Protein AF-0000000077068857 (afdb_homodimer)

Foldseek 3Di:
DQPPVRVQVVLQVVQVVVQVVCVVVQQCCLQPPLVCQLVQAAQAAWEAAANDIDGGSVRVSVVSVVFAHKDWDWDDKHKHWDPPVDPKTKMKMKTKGWMWGADPPPPPPDDVDDRNTDPDIWIKMKMFIWIDDPPDIHTRYIYIHTDDD/DQPPVRVQVVLQVVQVVVQVVCVVVQQCCLQPPLVCQLVQAAQAAWEAAANDIDGGSVRVSVVSVVFAHKDWDWPDKHKHWDPPVDPKTKMKMKTKGWMWGADPPPPPPPDVDDRNTDPDIWIKMKIFIWIDDPPDIHTRYIYIHTDDD

Nearest PDB structures (foldseek):
  6ihj-assembly1_B  TM=9.478E-01  e=2.310E-14  Drosophila melanogaster
  6mrk-assembly1_U  TM=9.333E-01  e=3.274E-14  Drosophila melanogaster
  1jkg-assembly1_A  TM=8.915E-01  e=3.899E-14  Homo sapiens
  6mrk-assembly2_V  TM=9.522E-01  e=9.559E-13  Drosophila melanogaster
  3nv0-assembly1_B  TM=8.813E-01  e=1.436E-12  Caenorhabditis elegans

Radius of gyration: 20.51 Å; Cα contacts (8 Å, |Δi|>4): 555; chains: 2; bounding box: 49×64×49 Å

Structure (mmCIF, N/CA/C/O backbone):
data_AF-0000000077068857-model_v1
#
loop_
_entity.id
_entity.type
_entity.pdbx_description
1 polymer 'NTF2-related export protein'
#
loop_
_atom_site.group_PDB
_atom_site.id
_atom_site.type_symbol
_atom_site.label_atom_id
_atom_site.label_alt_id
_atom_site.label_comp_id
_atom_site.label_asym_id
_atom_site.label_entity_id
_atom_site.label_seq_id
_atom_site.pdbx_PDB_ins_code
_atom_site.Cartn_x
_atom_site.Cartn_y
_atom_site.Cartn_z
_atom_site.occupancy
_atom_site.B_iso_or_equiv
_atom_site.auth_seq_id
_atom_site.auth_comp_id
_atom_site.auth_asym_id
_atom_site.auth_atom_id
_atom_site.pdbx_PDB_model_num
ATOM 1 N N . MET A 1 1 ? -19.453 -6.184 27.531 1 44.12 1 MET A N 1
ATOM 2 C CA . MET A 1 1 ? -19.406 -5.812 26.125 1 44.12 1 MET A CA 1
ATOM 3 C C . MET A 1 1 ? -18.109 -5.113 25.781 1 44.12 1 MET A C 1
ATOM 5 O O . MET A 1 1 ? -17.688 -4.195 26.5 1 44.12 1 MET A O 1
ATOM 9 N N . ALA A 1 2 ? -17.422 -5.758 25.094 1 56.69 2 ALA A N 1
ATOM 10 C CA . ALA A 1 2 ? -16.094 -5.203 24.891 1 56.69 2 ALA A CA 1
ATOM 11 C C . ALA A 1 2 ? -16.156 -3.725 24.516 1 56.69 2 ALA A C 1
ATOM 13 O O . ALA A 1 2 ? -16.984 -3.326 23.688 1 56.69 2 ALA A O 1
ATOM 14 N N . SER A 1 3 ? -15.445 -2.82 25.141 1 67.25 3 SER A N 1
ATOM 15 C CA . SER A 1 3 ? -15.367 -1.414 24.75 1 67.25 3 SER A CA 1
ATOM 16 C C . SER A 1 3 ? -14.922 -1.26 23.297 1 67.25 3 SER A C 1
ATOM 18 O O . SER A 1 3 ? -14.336 -2.178 22.734 1 67.25 3 SER A O 1
ATOM 20 N N . SER A 1 4 ? -15.445 -0.251 22.672 1 73 4 SER A N 1
ATOM 21 C CA . SER A 1 4 ? -15.055 0.061 21.297 1 73 4 SER A CA 1
ATOM 22 C C . SER A 1 4 ? -13.547 -0.044 21.109 1 73 4 SER A C 1
ATOM 24 O O . SER A 1 4 ? -13.078 -0.557 20.094 1 73 4 SER A O 1
ATOM 26 N N . ALA A 1 5 ? -12.906 0.304 22.141 1 71.12 5 ALA A N 1
ATOM 27 C CA . ALA A 1 5 ? -11.445 0.225 22.109 1 71.12 5 ALA A CA 1
ATOM 28 C C . ALA A 1 5 ? -10.969 -1.225 22.156 1 71.12 5 ALA A C 1
ATOM 30 O O . ALA A 1 5 ? -10.047 -1.607 21.438 1 71.12 5 ALA A O 1
ATOM 31 N N . GLU A 1 6 ? -11.602 -1.914 22.969 1 74.19 6 GLU A N 1
ATOM 32 C CA . GLU A 1 6 ? -11.25 -3.326 23.078 1 74.19 6 GLU A CA 1
ATOM 33 C C . GLU A 1 6 ? -11.555 -4.074 21.797 1 74.19 6 GLU A C 1
ATOM 35 O O . GLU A 1 6 ? -10.766 -4.902 21.344 1 74.19 6 GLU A O 1
ATOM 40 N N . ALA A 1 7 ? -12.656 -3.68 21.344 1 76.38 7 ALA A N 1
ATOM 41 C CA . ALA A 1 7 ? -13.055 -4.316 20.094 1 76.38 7 ALA A CA 1
ATOM 42 C C . ALA A 1 7 ? -12.078 -3.988 18.969 1 76.38 7 ALA A C 1
ATOM 44 O O . ALA A 1 7 ? -11.758 -4.848 18.156 1 76.38 7 ALA A O 1
ATOM 45 N N . PHE A 1 8 ? -11.602 -2.828 18.938 1 76.12 8 PHE A N 1
ATOM 46 C CA . PHE A 1 8 ? -10.656 -2.41 17.906 1 76.12 8 PHE A CA 1
ATOM 47 C C . PHE A 1 8 ? -9.312 -3.102 18.094 1 76.12 8 PHE A C 1
ATOM 49 O O . PHE A 1 8 ? -8.68 -3.529 17.125 1 76.12 8 PHE A O 1
ATOM 56 N N . SER A 1 9 ? -8.945 -3.254 19.25 1 79.44 9 SER A N 1
ATOM 57 C CA . SER A 1 9 ? -7.691 -3.936 19.547 1 79.44 9 SER A CA 1
ATOM 58 C C . SER A 1 9 ? -7.727 -5.391 19.094 1 79.44 9 SER A C 1
ATOM 60 O O . SER A 1 9 ? -6.746 -5.902 18.547 1 79.44 9 SER A O 1
ATOM 62 N N . VAL A 1 10 ? -8.805 -5.949 19.375 1 82.19 10 VAL A N 1
ATOM 63 C CA . VAL A 1 10 ? -8.969 -7.344 18.953 1 82.19 10 VAL A CA 1
ATOM 64 C C . VAL A 1 10 ? -8.922 -7.441 17.438 1 82.19 10 VAL A C 1
ATOM 66 O O . VAL A 1 10 ? -8.305 -8.359 16.891 1 82.19 10 VAL A O 1
ATOM 69 N N . LYS A 1 11 ? -9.539 -6.512 16.766 1 82.69 11 LYS A N 1
ATOM 70 C CA . LYS A 1 11 ? -9.531 -6.5 15.312 1 82.69 11 LYS A CA 1
ATOM 71 C C . LYS A 1 11 ? -8.117 -6.316 14.766 1 82.69 11 LYS A C 1
ATOM 73 O O . LYS A 1 11 ? -7.746 -6.945 13.773 1 82.69 11 LYS A O 1
ATOM 78 N N . ILE A 1 12 ? -7.418 -5.547 15.406 1 83 12 ILE A N 1
ATOM 79 C CA . ILE A 1 12 ? -6.035 -5.309 15.008 1 83 12 ILE A CA 1
ATOM 80 C C . ILE A 1 12 ? -5.219 -6.586 15.18 1 83 12 ILE A C 1
ATOM 82 O O . ILE A 1 12 ? -4.461 -6.973 14.289 1 83 12 ILE A O 1
ATOM 86 N N . LEU A 1 13 ? -5.398 -7.207 16.234 1 85.19 13 LEU A N 1
ATOM 87 C CA . LEU A 1 13 ? -4.668 -8.445 16.516 1 85.19 13 LEU A CA 1
ATOM 88 C C . LEU A 1 13 ? -5.031 -9.523 15.5 1 85.19 13 LEU A C 1
ATOM 90 O O . LEU A 1 13 ? -4.156 -10.234 15 1 85.19 13 LEU A O 1
ATOM 94 N N . GLU A 1 14 ? -6.23 -9.617 15.25 1 84.94 14 GLU A N 1
ATOM 95 C CA . GLU A 1 14 ? -6.684 -10.586 14.266 1 84.94 14 GLU A CA 1
ATOM 96 C C . GLU A 1 14 ? -6.117 -10.281 12.883 1 84.94 14 GLU A C 1
ATOM 98 O O . GLU A 1 14 ? -5.691 -11.188 12.164 1 84.94 14 GLU A O 1
ATOM 103 N N . ALA A 1 15 ? -6.199 -9.047 12.531 1 87.31 15 ALA A N 1
ATOM 104 C CA . ALA A 1 15 ? -5.66 -8.625 11.234 1 87.31 15 ALA A CA 1
ATOM 105 C C . ALA A 1 15 ? -4.168 -8.914 11.141 1 87.31 15 ALA A C 1
ATOM 107 O O . ALA A 1 15 ? -3.684 -9.383 10.109 1 87.31 15 ALA A O 1
ATOM 108 N N . CYS A 1 16 ? -3.436 -8.664 12.164 1 88.88 16 CYS A N 1
ATOM 109 C CA . CYS A 1 16 ? -1.995 -8.891 12.172 1 88.88 16 CYS A CA 1
ATOM 110 C C . CYS A 1 16 ? -1.677 -10.375 12 1 88.88 16 CYS A C 1
ATOM 112 O O . CYS A 1 16 ? -0.79 -10.734 11.227 1 88.88 16 CYS A O 1
ATOM 114 N N . GLU A 1 17 ? -2.385 -11.188 12.758 1 90.56 17 GLU A N 1
ATOM 115 C CA . GLU A 1 17 ? -2.168 -12.625 12.641 1 90.56 17 GLU A CA 1
ATOM 116 C C . GLU A 1 17 ? -2.518 -13.133 11.242 1 90.56 17 GLU A C 1
ATOM 118 O O . GLU A 1 17 ? -1.756 -13.898 10.648 1 90.56 17 GLU A O 1
ATOM 123 N N . ALA A 1 18 ? -3.623 -12.758 10.758 1 89.5 18 ALA A N 1
ATOM 124 C CA . ALA A 1 18 ? -4.059 -13.133 9.414 1 89.5 18 ALA A CA 1
ATOM 125 C C . ALA A 1 18 ? -3.082 -12.617 8.359 1 89.5 18 ALA A C 1
ATOM 127 O O . ALA A 1 18 ? -2.721 -13.352 7.434 1 89.5 18 ALA A O 1
ATOM 128 N N . GLY A 1 19 ? -2.635 -11.43 8.531 1 93.38 19 GLY A N 1
ATOM 129 C CA . GLY A 1 19 ? -1.696 -10.836 7.59 1 93.38 19 GLY A CA 1
ATOM 130 C C . GLY A 1 19 ? -0.383 -11.586 7.504 1 93.38 19 GLY A C 1
ATOM 131 O O . GLY A 1 19 ? 0.121 -11.844 6.406 1 93.38 19 GLY A O 1
ATOM 132 N N . GLU A 1 20 ? 0.15 -11.93 8.648 1 94.88 20 GLU A N 1
ATOM 133 C CA . GLU A 1 20 ? 1.43 -12.633 8.672 1 94.88 20 GLU A CA 1
ATOM 134 C C . GLU A 1 20 ? 1.334 -13.977 7.961 1 94.88 20 GLU A C 1
ATOM 136 O O . GLU A 1 20 ? 2.182 -14.312 7.129 1 94.88 20 GLU A O 1
ATOM 141 N N . THR A 1 21 ? 0.377 -14.75 8.297 1 94.75 21 THR A N 1
ATOM 142 C CA . THR A 1 21 ? 0.175 -16.047 7.648 1 94.75 21 THR A CA 1
ATOM 143 C C . THR A 1 21 ? -0.03 -15.867 6.148 1 94.75 21 THR A C 1
ATOM 145 O O . THR A 1 21 ? 0.551 -16.609 5.348 1 94.75 21 THR A O 1
ATOM 148 N N . PHE A 1 22 ? -0.851 -14.906 5.82 1 96.81 22 PHE A N 1
ATOM 149 C CA . PHE A 1 22 ? -1.133 -14.625 4.418 1 96.81 22 PHE A CA 1
ATOM 150 C C . PHE A 1 22 ? 0.149 -14.297 3.66 1 96.81 22 PHE A C 1
ATOM 152 O O . PHE A 1 22 ? 0.407 -14.859 2.594 1 96.81 22 PHE A O 1
ATOM 159 N N . VAL A 1 23 ? 0.971 -13.391 4.16 1 98.06 23 VAL A N 1
ATOM 160 C CA . VAL A 1 23 ? 2.182 -12.922 3.49 1 98.06 23 VAL A CA 1
ATOM 161 C C . VAL A 1 23 ? 3.131 -14.102 3.266 1 98.06 23 VAL A C 1
ATOM 163 O O . VAL A 1 23 ? 3.643 -14.289 2.16 1 98.06 23 VAL A O 1
ATOM 166 N N . LYS A 1 24 ? 3.295 -14.875 4.25 1 97.94 24 LYS A N 1
ATOM 167 C CA . LYS A 1 24 ? 4.18 -16.031 4.145 1 97.94 24 LYS A CA 1
ATOM 168 C C . LYS A 1 24 ? 3.684 -17 3.084 1 97.94 24 LYS A C 1
ATOM 170 O O . LYS A 1 24 ? 4.457 -17.453 2.232 1 97.94 24 LYS A O 1
ATOM 175 N N . GLU A 1 25 ? 2.455 -17.312 3.107 1 97.75 25 GLU A N 1
ATOM 176 C CA . GLU A 1 25 ? 1.885 -18.266 2.16 1 97.75 25 GLU A CA 1
ATOM 177 C C . GLU A 1 25 ? 1.892 -17.703 0.742 1 97.75 25 GLU A C 1
ATOM 179 O O . GLU A 1 25 ? 2.174 -18.422 -0.216 1 97.75 25 GLU A O 1
ATOM 184 N N . PHE A 1 26 ? 1.559 -16.516 0.621 1 98.62 26 PHE A N 1
ATOM 185 C CA . PHE A 1 26 ? 1.452 -15.891 -0.694 1 98.62 26 PHE A CA 1
ATOM 186 C C . PHE A 1 26 ? 2.797 -15.906 -1.41 1 98.62 26 PHE A C 1
ATOM 188 O O . PHE A 1 26 ? 2.908 -16.422 -2.525 1 98.62 26 PHE A O 1
ATOM 195 N N . TYR A 1 27 ? 3.791 -15.398 -0.764 1 98.62 27 TYR A N 1
ATOM 196 C CA . TYR A 1 27 ? 5.07 -15.297 -1.459 1 98.62 27 TYR A CA 1
ATOM 197 C C . TYR A 1 27 ? 5.699 -16.672 -1.645 1 98.62 27 TYR A C 1
ATOM 199 O O . TYR A 1 27 ? 6.383 -16.922 -2.641 1 98.62 27 TYR A O 1
ATOM 207 N N . SER A 1 28 ? 5.48 -17.547 -0.642 1 98.5 28 SER A N 1
ATOM 208 C CA . SER A 1 28 ? 5.895 -18.938 -0.874 1 98.5 28 SER A CA 1
ATOM 209 C C . SER A 1 28 ? 5.23 -19.5 -2.119 1 98.5 28 SER A C 1
ATOM 211 O O . SER A 1 28 ? 5.879 -20.188 -2.914 1 98.5 28 SER A O 1
ATOM 213 N N . THR A 1 29 ? 3.969 -19.297 -2.285 1 98.44 29 THR A N 1
ATOM 214 C CA . THR A 1 29 ? 3.23 -19.781 -3.443 1 98.44 29 THR A CA 1
ATOM 215 C C . THR A 1 29 ? 3.727 -19.125 -4.723 1 98.44 29 THR A C 1
ATOM 217 O O . THR A 1 29 ? 3.943 -19.797 -5.734 1 98.44 29 THR A O 1
ATOM 220 N N . VAL A 1 30 ? 3.947 -17.828 -4.762 1 98.19 30 VAL A N 1
ATOM 221 C CA . VAL A 1 30 ? 4.453 -17.094 -5.922 1 98.19 30 VAL A CA 1
ATOM 222 C C . VAL A 1 30 ? 5.797 -17.672 -6.352 1 98.19 30 VAL A C 1
ATOM 224 O O . VAL A 1 30 ? 6.043 -17.875 -7.547 1 98.19 30 VAL A O 1
ATOM 227 N N . ASP A 1 31 ? 6.633 -18 -5.398 1 97.62 31 ASP A N 1
ATOM 228 C CA . ASP A 1 31 ? 8.008 -18.391 -5.691 1 97.62 31 ASP A CA 1
ATOM 229 C C . ASP A 1 31 ? 8.086 -19.875 -6.039 1 97.62 31 ASP A C 1
ATOM 231 O O . ASP A 1 31 ? 8.969 -20.297 -6.785 1 97.62 31 ASP A O 1
ATOM 235 N N . ARG A 1 32 ? 7.117 -20.734 -5.477 1 97.38 32 ARG A N 1
ATOM 236 C CA . ARG A 1 32 ? 7.355 -22.172 -5.516 1 97.38 32 ARG A CA 1
ATOM 237 C C . ARG A 1 32 ? 6.191 -22.906 -6.176 1 97.38 32 ARG A C 1
ATOM 239 O O . ARG A 1 32 ? 6.359 -24 -6.699 1 97.38 32 ARG A O 1
ATOM 246 N N . ARG A 1 33 ? 5.012 -22.422 -6.125 1 97.94 33 ARG A N 1
ATOM 247 C CA . ARG A 1 33 ? 3.816 -23.141 -6.543 1 97.94 33 ARG A CA 1
ATOM 248 C C . ARG A 1 33 ? 2.814 -22.203 -7.215 1 97.94 33 ARG A C 1
ATOM 250 O O . ARG A 1 33 ? 1.649 -22.156 -6.816 1 97.94 33 ARG A O 1
ATOM 257 N N . ARG A 1 34 ? 3.182 -21.594 -8.32 1 97.31 34 ARG A N 1
ATOM 258 C CA . ARG A 1 34 ? 2.346 -20.578 -8.953 1 97.31 34 ARG A CA 1
ATOM 259 C C . ARG A 1 34 ? 1.041 -21.172 -9.461 1 97.31 34 ARG A C 1
ATOM 261 O O . ARG A 1 34 ? 0.061 -20.453 -9.672 1 97.31 34 ARG A O 1
ATOM 268 N N . ASN A 1 35 ? 1.044 -22.516 -9.703 1 97.06 35 ASN A N 1
ATOM 269 C CA . ASN A 1 35 ? -0.172 -23.188 -10.156 1 97.06 35 ASN A CA 1
ATOM 270 C C . ASN A 1 35 ? -1.285 -23.078 -9.117 1 97.06 35 ASN A C 1
ATOM 272 O O . ASN A 1 35 ? -2.457 -23.297 -9.438 1 97.06 35 ASN A O 1
ATOM 276 N N . LEU A 1 36 ? -1 -22.766 -7.891 1 98 36 LEU A N 1
ATOM 277 C CA . LEU A 1 36 ? -1.978 -22.672 -6.812 1 98 36 LEU A CA 1
ATOM 278 C C . LEU A 1 36 ? -2.408 -21.219 -6.586 1 98 36 LEU A C 1
ATOM 280 O O . LEU A 1 36 ? -3.264 -20.953 -5.742 1 98 36 LEU A O 1
ATOM 284 N N . LEU A 1 37 ? -1.874 -20.234 -7.348 1 98 37 LEU A N 1
ATOM 285 C CA . LEU A 1 37 ? -2.068 -18.812 -7.074 1 98 37 LEU A CA 1
ATOM 286 C C . LEU A 1 37 ? -3.521 -18.406 -7.305 1 98 37 LEU A C 1
ATOM 288 O O . LEU A 1 37 ? -4.012 -17.469 -6.688 1 98 37 LEU A O 1
ATOM 292 N N . SER A 1 38 ? -4.227 -19.172 -8.164 1 98 38 SER A N 1
ATOM 293 C CA . SER A 1 38 ? -5.617 -18.844 -8.445 1 98 38 SER A CA 1
ATOM 294 C C . SER A 1 38 ? -6.465 -18.891 -7.18 1 98 38 SER A C 1
ATOM 296 O O . SER A 1 38 ? -7.469 -18.188 -7.066 1 98 38 SER A O 1
ATOM 298 N N . GLY A 1 39 ? -6.078 -19.672 -6.242 1 97.25 39 GLY A N 1
ATOM 299 C CA . GLY A 1 39 ? -6.812 -19.812 -4.996 1 97.25 39 GLY A CA 1
ATOM 300 C C . GLY A 1 39 ? -6.809 -18.547 -4.152 1 97.25 39 GLY A C 1
ATOM 301 O O . GLY A 1 39 ? -7.641 -18.391 -3.252 1 97.25 39 GLY A O 1
ATOM 302 N N . PHE A 1 40 ? -5.906 -17.625 -4.391 1 97.81 40 PHE A N 1
ATOM 303 C CA . PHE A 1 40 ? -5.785 -16.391 -3.619 1 97.81 40 PHE A CA 1
ATOM 304 C C . PHE A 1 40 ? -6.715 -15.32 -4.168 1 97.81 40 PHE A C 1
ATOM 306 O O . PHE A 1 40 ? -6.969 -14.312 -3.506 1 97.81 40 PHE A O 1
ATOM 313 N N . TYR A 1 41 ? -7.195 -15.492 -5.375 1 97.5 41 TYR A N 1
ATOM 314 C CA . TYR A 1 41 ? -7.93 -14.438 -6.07 1 97.5 41 TYR A CA 1
ATOM 315 C C . TYR A 1 41 ? -9.336 -14.898 -6.418 1 97.5 41 TYR A C 1
ATOM 317 O O . TYR A 1 41 ? -9.609 -16.094 -6.5 1 97.5 41 TYR A O 1
ATOM 325 N N . SER A 1 42 ? -10.234 -14 -6.582 1 95.44 42 SER A N 1
ATOM 326 C CA . SER A 1 42 ? -11.578 -14.25 -7.074 1 95.44 42 SER A CA 1
ATOM 327 C C . SER A 1 42 ? -11.734 -13.797 -8.523 1 95.44 42 SER A C 1
ATOM 329 O O . SER A 1 42 ? -10.789 -13.289 -9.125 1 95.44 42 SER A O 1
ATOM 331 N N . ASP A 1 43 ? -12.906 -13.992 -9.055 1 95.38 43 ASP A N 1
ATOM 332 C CA . ASP A 1 43 ? -13.172 -13.602 -10.438 1 95.38 43 ASP A CA 1
ATOM 333 C C . ASP A 1 43 ? -13.203 -12.086 -10.586 1 95.38 43 ASP A C 1
ATOM 335 O O . ASP A 1 43 ? -13.094 -11.555 -11.695 1 95.38 43 ASP A O 1
ATOM 339 N N . THR A 1 44 ? -13.359 -11.453 -9.438 1 92.25 44 THR A N 1
ATOM 340 C CA . THR A 1 44 ? -13.484 -10 -9.5 1 92.25 44 THR A CA 1
ATOM 341 C C . THR A 1 44 ? -12.234 -9.328 -8.93 1 92.25 44 THR A C 1
ATOM 343 O O . THR A 1 44 ? -12.195 -8.102 -8.789 1 92.25 44 THR A O 1
ATOM 346 N N . SER A 1 45 ? -11.242 -10.117 -8.547 1 94.88 45 SER A N 1
ATOM 347 C CA . SER A 1 45 ? -10.008 -9.539 -8.039 1 94.88 45 SER A CA 1
ATOM 348 C C . SER A 1 45 ? -9.336 -8.648 -9.078 1 94.88 45 SER A C 1
ATOM 350 O O . SER A 1 45 ? -9.367 -8.945 -10.273 1 94.88 45 SER A O 1
ATOM 352 N N . PHE A 1 46 ? -8.742 -7.574 -8.562 1 94.38 46 PHE A N 1
ATOM 353 C CA . PHE A 1 46 ? -8.094 -6.582 -9.414 1 94.38 46 PHE A CA 1
ATOM 354 C C . PHE A 1 46 ? -6.641 -6.391 -9.008 1 94.38 46 PHE A C 1
ATOM 356 O O . PHE A 1 46 ? -6.344 -6.117 -7.844 1 94.38 46 PHE A O 1
ATOM 363 N N . MET A 1 47 ? -5.742 -6.504 -10.031 1 96.38 47 MET A N 1
ATOM 364 C CA . MET A 1 47 ? -4.316 -6.363 -9.742 1 96.38 47 MET A CA 1
ATOM 365 C C . MET A 1 47 ? -3.68 -5.316 -10.648 1 96.38 47 MET A C 1
ATOM 367 O O . MET A 1 47 ? -3.967 -5.266 -11.844 1 96.38 47 MET A O 1
ATOM 371 N N . VAL A 1 48 ? -2.875 -4.484 -10.07 1 95.75 48 VAL A N 1
ATOM 372 C CA . VAL A 1 48 ? -1.959 -3.621 -10.812 1 95.75 48 VAL A CA 1
ATOM 373 C C . VAL A 1 48 ? -0.519 -4.062 -10.562 1 95.75 48 VAL A C 1
ATOM 375 O O . VAL A 1 48 ? -0.037 -4.016 -9.43 1 95.75 48 VAL A O 1
ATOM 378 N N . TRP A 1 49 ? 0.143 -4.527 -11.586 1 97.06 49 TRP A N 1
ATOM 379 C CA . TRP A 1 49 ? 1.539 -4.945 -11.531 1 97.06 49 TRP A CA 1
ATOM 380 C C . TRP A 1 49 ? 2.43 -3.982 -12.305 1 97.06 49 TRP A C 1
ATOM 382 O O . TRP A 1 49 ? 2.471 -4.02 -13.539 1 97.06 49 TRP A O 1
ATOM 392 N N . ASN A 1 50 ? 3.162 -3.168 -11.578 1 94.56 50 ASN A N 1
ATOM 393 C CA . ASN A 1 50 ? 4.027 -2.156 -12.172 1 94.56 50 ASN A CA 1
ATOM 394 C C . ASN A 1 50 ? 3.283 -1.322 -13.211 1 94.56 50 ASN A C 1
ATOM 396 O O . ASN A 1 50 ? 3.783 -1.111 -14.32 1 94.56 50 ASN A O 1
ATOM 400 N N . GLY A 1 51 ? 2.09 -0.938 -12.805 1 90.88 51 GLY A N 1
ATOM 401 C CA . GLY A 1 51 ? 1.319 -0.038 -13.656 1 90.88 51 GLY A CA 1
ATOM 402 C C . GLY A 1 51 ? 0.426 -0.766 -14.641 1 90.88 51 GLY A C 1
ATOM 403 O O . GLY A 1 51 ? -0.383 -0.141 -15.328 1 90.88 51 GLY A O 1
ATOM 404 N N . HIS A 1 52 ? 0.567 -2.084 -14.766 1 92.75 52 HIS A N 1
ATOM 405 C CA . HIS A 1 52 ? -0.25 -2.869 -15.68 1 92.75 52 HIS A CA 1
ATOM 406 C C . HIS A 1 52 ? -1.367 -3.596 -14.938 1 92.75 52 HIS A C 1
ATOM 408 O O . HIS A 1 52 ? -1.129 -4.215 -13.898 1 92.75 52 HIS A O 1
ATOM 414 N N . THR A 1 53 ? -2.518 -3.621 -15.617 1 93.38 53 THR A N 1
ATOM 415 C CA . THR A 1 53 ? -3.703 -4.105 -14.922 1 93.38 53 THR A CA 1
ATOM 416 C C . THR A 1 53 ? -4.047 -5.527 -15.367 1 93.38 53 THR A C 1
ATOM 418 O O . THR A 1 53 ? -3.896 -5.871 -16.531 1 93.38 53 THR A O 1
ATOM 421 N N . HIS A 1 54 ? -4.5 -6.355 -14.422 1 95.75 54 HIS A N 1
ATOM 422 C CA . HIS A 1 54 ? -5.062 -7.684 -14.617 1 95.75 54 HIS A CA 1
ATOM 423 C C . HIS A 1 54 ? -6.316 -7.887 -13.773 1 95.75 54 HIS A C 1
ATOM 425 O O . HIS A 1 54 ? -6.375 -7.426 -12.625 1 95.75 54 HIS A O 1
ATOM 431 N N . THR A 1 55 ? -7.246 -8.547 -14.352 1 95.19 55 THR A N 1
ATOM 432 C CA . THR A 1 55 ? -8.477 -8.789 -13.602 1 95.19 55 THR A CA 1
ATOM 433 C C . THR A 1 55 ? -8.844 -10.266 -13.633 1 95.19 55 THR A C 1
ATOM 435 O O . THR A 1 55 ? -8.711 -10.93 -14.672 1 95.19 55 THR A O 1
ATOM 438 N N . GLY A 1 56 ? -9.273 -10.68 -12.453 1 96.75 56 GLY A N 1
ATOM 439 C CA . GLY A 1 56 ? -9.781 -12.047 -12.383 1 96.75 56 GLY A CA 1
ATOM 440 C C . GLY A 1 56 ? -8.703 -13.062 -12.055 1 96.75 56 GLY A C 1
ATOM 441 O O . GLY A 1 56 ? -7.555 -12.922 -12.484 1 96.75 56 GLY A O 1
ATOM 442 N N . SER A 1 57 ? -9.148 -14.07 -11.375 1 98.06 57 SER A N 1
ATOM 443 C CA . SER A 1 57 ? -8.242 -15.094 -10.859 1 98.06 57 SER A CA 1
ATOM 444 C C . SER A 1 57 ? -7.461 -15.758 -11.984 1 98.06 57 SER A C 1
ATOM 446 O O . SER A 1 57 ? -6.246 -15.938 -11.883 1 98.06 57 SER A O 1
ATOM 448 N N . ALA A 1 58 ? -8.109 -16.078 -13.062 1 98.25 58 ALA A N 1
ATOM 449 C CA . ALA A 1 58 ? -7.457 -16.797 -14.156 1 98.25 58 ALA A CA 1
ATOM 450 C C . ALA A 1 58 ? -6.379 -15.93 -14.805 1 98.25 58 ALA A C 1
ATOM 452 O O . ALA A 1 58 ? -5.25 -16.375 -15.008 1 98.25 58 ALA A O 1
ATOM 453 N N . ASN A 1 59 ? -6.73 -14.711 -15.102 1 98.31 59 ASN A N 1
ATOM 454 C CA . ASN A 1 59 ? -5.793 -13.805 -15.766 1 98.31 59 ASN A CA 1
ATOM 455 C C . ASN A 1 59 ? -4.598 -13.484 -14.867 1 98.31 59 ASN A C 1
ATOM 457 O O . ASN A 1 59 ? -3.461 -13.43 -15.336 1 98.31 59 ASN A O 1
ATOM 461 N N . ILE A 1 60 ? -4.859 -13.25 -13.625 1 98.5 60 ILE A N 1
ATOM 462 C CA . ILE A 1 60 ? -3.797 -12.93 -12.68 1 98.5 60 ILE A CA 1
ATOM 463 C C . ILE A 1 60 ? -2.863 -14.125 -12.523 1 98.5 60 ILE A C 1
ATOM 465 O O . ILE A 1 60 ? -1.641 -13.984 -12.586 1 98.5 60 ILE A O 1
ATOM 469 N N . SER A 1 61 ? -3.438 -15.289 -12.375 1 98.31 61 SER A N 1
ATOM 470 C CA . SER A 1 61 ? -2.637 -16.5 -12.25 1 98.31 61 SER A CA 1
ATOM 471 C C . SER A 1 61 ? -1.793 -16.734 -13.5 1 98.31 61 SER A C 1
ATOM 473 O O . SER A 1 61 ? -0.608 -17.062 -13.406 1 98.31 61 SER A O 1
ATOM 475 N N . ASN A 1 62 ? -2.375 -16.578 -14.68 1 98.25 62 ASN A N 1
ATOM 476 C CA . ASN A 1 62 ? -1.642 -16.75 -15.93 1 98.25 62 ASN A CA 1
ATOM 477 C C . ASN A 1 62 ? -0.493 -15.742 -16.047 1 98.25 62 ASN A C 1
ATOM 479 O O . ASN A 1 62 ? 0.584 -16.078 -16.531 1 98.25 62 ASN A O 1
ATOM 483 N N . PHE A 1 63 ? -0.736 -14.586 -15.641 1 98.5 63 PHE A N 1
ATOM 484 C CA . PHE A 1 63 ? 0.309 -13.57 -15.664 1 98.5 63 PHE A CA 1
ATOM 485 C C . PHE A 1 63 ? 1.502 -13.992 -14.82 1 98.5 63 PHE A C 1
ATOM 487 O O . PHE A 1 63 ? 2.641 -13.977 -15.289 1 98.5 63 PHE A O 1
ATOM 494 N N . TYR A 1 64 ? 1.263 -14.406 -13.57 1 97.88 64 TYR A N 1
ATOM 495 C CA . TYR A 1 64 ? 2.35 -14.828 -12.695 1 97.88 64 TYR A CA 1
ATOM 496 C C . TYR A 1 64 ? 3.109 -16 -13.297 1 97.88 64 TYR A C 1
ATOM 498 O O . TYR A 1 64 ? 4.332 -16.094 -13.156 1 97.88 64 TYR A O 1
ATOM 506 N N . GLN A 1 65 ? 2.346 -16.859 -13.945 1 97.31 65 GLN A N 1
ATOM 507 C CA . GLN A 1 65 ? 2.984 -18.016 -14.562 1 97.31 65 GLN A CA 1
ATOM 508 C C . GLN A 1 65 ? 3.887 -17.609 -15.719 1 97.31 65 GLN A C 1
ATOM 510 O O . GLN A 1 65 ? 4.805 -18.344 -16.094 1 97.31 65 GLN A O 1
ATOM 515 N N . SER A 1 66 ? 3.648 -16.5 -16.281 1 96.88 66 SER A N 1
ATOM 516 C CA . SER A 1 66 ? 4.434 -16.031 -17.406 1 96.88 66 SER A CA 1
ATOM 517 C C . SER A 1 66 ? 5.734 -15.375 -16.953 1 96.88 66 SER A C 1
ATOM 519 O O . SER A 1 66 ? 6.625 -15.117 -17.766 1 96.88 66 SER A O 1
ATOM 521 N N . LEU A 1 67 ? 5.891 -15.078 -15.68 1 95.56 67 LEU A N 1
ATOM 522 C CA . LEU A 1 67 ? 7.086 -14.438 -15.148 1 95.56 67 LEU A CA 1
ATOM 523 C C . LEU A 1 67 ? 8.211 -15.453 -14.961 1 95.56 67 LEU A C 1
ATOM 525 O O . LEU A 1 67 ? 7.953 -16.641 -14.719 1 95.56 67 LEU A O 1
ATOM 529 N N . PRO A 1 68 ? 9.523 -14.945 -15.039 1 93.94 68 PRO A N 1
ATOM 530 C CA . PRO A 1 68 ? 10.609 -15.828 -14.594 1 93.94 68 PRO A CA 1
ATOM 531 C C . PRO A 1 68 ? 10.453 -16.266 -13.133 1 93.94 68 PRO A C 1
ATOM 533 O O . PRO A 1 68 ? 9.734 -15.617 -12.367 1 93.94 68 PRO A O 1
ATOM 536 N N . THR A 1 69 ? 11.148 -17.359 -12.805 1 94.56 69 THR A N 1
ATOM 537 C CA . THR A 1 69 ? 11.164 -17.781 -11.406 1 94.56 69 THR A CA 1
ATOM 538 C C . THR A 1 69 ? 11.695 -16.656 -10.516 1 94.56 69 THR A C 1
ATOM 540 O O . THR A 1 69 ? 12.523 -15.852 -10.953 1 94.56 69 THR A O 1
ATOM 543 N N . SER A 1 70 ? 11.203 -16.578 -9.383 1 96.19 70 SER A N 1
ATOM 544 C CA . SER A 1 70 ? 11.555 -15.5 -8.477 1 96.19 70 SER A CA 1
ATOM 545 C C . SER A 1 70 ? 11.852 -16.031 -7.074 1 96.19 70 SER A C 1
ATOM 547 O O . SER A 1 70 ? 11.555 -17.188 -6.762 1 96.19 70 SER A O 1
ATOM 549 N N . GLU A 1 71 ? 12.523 -15.188 -6.293 1 97.06 71 GLU A N 1
ATOM 550 C CA . GLU A 1 71 ? 12.742 -15.352 -4.859 1 97.06 71 GLU A CA 1
ATOM 551 C C . GLU A 1 71 ? 12.5 -14.047 -4.109 1 97.06 71 GLU A C 1
ATOM 553 O O . GLU A 1 71 ? 13.266 -13.086 -4.258 1 97.06 71 GLU A O 1
ATOM 558 N N . HIS A 1 72 ? 11.445 -14.086 -3.336 1 97.06 72 HIS A N 1
ATOM 559 C CA . HIS A 1 72 ? 11.109 -12.891 -2.572 1 97.06 72 HIS A CA 1
ATOM 560 C C . HIS A 1 72 ? 11.656 -12.969 -1.15 1 97.06 72 HIS A C 1
ATOM 562 O O . HIS A 1 72 ? 11.617 -14.031 -0.527 1 97.06 72 HIS A O 1
ATOM 568 N N . GLU A 1 73 ? 12.188 -11.859 -0.702 1 96.88 73 GLU A N 1
ATOM 569 C CA . GLU A 1 73 ? 12.508 -11.633 0.704 1 96.88 73 GLU A CA 1
ATOM 570 C C . GLU A 1 73 ? 11.766 -10.414 1.244 1 96.88 73 GLU A C 1
ATOM 572 O O . GLU A 1 73 ? 12.094 -9.273 0.891 1 96.88 73 GLU A O 1
ATOM 577 N N . VAL A 1 74 ? 10.781 -10.672 2.1 1 96.75 74 VAL A N 1
ATOM 578 C CA . VAL A 1 74 ? 10.008 -9.594 2.703 1 96.75 74 VAL A CA 1
ATOM 579 C C . VAL A 1 74 ? 10.758 -9.023 3.906 1 96.75 74 VAL A C 1
ATOM 581 O O . VAL A 1 74 ? 11.133 -9.773 4.816 1 96.75 74 VAL A O 1
ATOM 584 N N . THR A 1 75 ? 11 -7.715 3.908 1 95.25 75 THR A N 1
ATOM 585 C CA . THR A 1 75 ? 11.75 -7.074 4.984 1 95.25 75 THR A CA 1
ATOM 586 C C . THR A 1 75 ? 10.812 -6.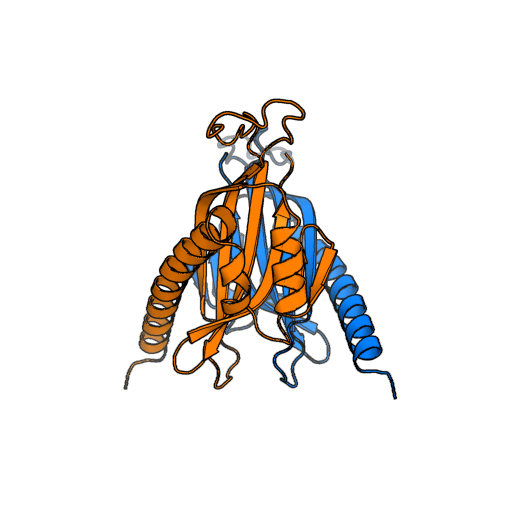367 5.953 1 95.25 75 THR A C 1
ATOM 588 O O . THR A 1 75 ? 11.172 -6.109 7.102 1 95.25 75 THR A O 1
ATOM 591 N N . SER A 1 76 ? 9.703 -5.98 5.543 1 93.81 76 SER A N 1
ATOM 592 C CA . SER A 1 76 ? 8.703 -5.336 6.391 1 93.81 76 SER A CA 1
ATOM 593 C C . SER A 1 76 ? 7.293 -5.598 5.887 1 93.81 76 SER A C 1
ATOM 595 O O . SER A 1 76 ? 7.074 -5.73 4.68 1 93.81 76 SER A O 1
ATOM 597 N N . PHE A 1 77 ? 6.359 -5.73 6.801 1 94.88 77 PHE A N 1
ATOM 598 C CA . PHE A 1 77 ? 4.945 -5.762 6.445 1 94.88 77 PHE A CA 1
ATOM 599 C C . PHE A 1 77 ? 4.094 -5.16 7.559 1 94.88 77 PHE A C 1
ATOM 601 O O . PHE A 1 77 ? 4.496 -5.164 8.727 1 94.88 77 PHE A O 1
ATOM 608 N N . ASP A 1 78 ? 2.996 -4.539 7.164 1 95.12 78 ASP A N 1
ATOM 609 C CA . ASP A 1 78 ? 1.955 -4.012 8.039 1 95.12 78 ASP A CA 1
ATOM 610 C C . ASP A 1 78 ? 0.578 -4.531 7.633 1 95.12 78 ASP A C 1
ATOM 612 O O . ASP A 1 78 ? 0.343 -4.832 6.461 1 95.12 78 ASP A O 1
ATOM 616 N N . CYS A 1 79 ? -0.216 -4.695 8.633 1 93.88 79 CYS A N 1
ATOM 617 C CA . CYS A 1 79 ? -1.605 -5.043 8.352 1 93.88 79 CYS A CA 1
ATOM 618 C C . CYS A 1 79 ? -2.555 -4.203 9.203 1 93.88 79 CYS A C 1
ATOM 620 O O . CYS A 1 79 ? -2.248 -3.891 10.359 1 93.88 79 CYS A O 1
ATOM 622 N N . GLN A 1 80 ? -3.582 -3.779 8.664 1 91.25 80 GLN A N 1
ATOM 623 C CA . GLN A 1 80 ? -4.551 -2.959 9.383 1 91.25 80 GLN A CA 1
ATOM 624 C C . GLN A 1 80 ? -5.977 -3.279 8.938 1 91.25 80 GLN A C 1
ATOM 626 O O . GLN A 1 80 ? -6.238 -3.467 7.75 1 91.25 80 GLN A O 1
ATOM 631 N N . PRO A 1 81 ? -6.844 -3.465 9.945 1 89.62 81 PRO A N 1
ATOM 632 C CA . PRO A 1 81 ? -8.25 -3.652 9.578 1 89.62 81 PRO A CA 1
ATOM 633 C C . PRO A 1 81 ? -8.844 -2.432 8.891 1 89.62 81 PRO A C 1
ATOM 635 O O . PRO A 1 81 ? -8.43 -1.301 9.148 1 89.62 81 PRO A O 1
ATOM 638 N N . LEU A 1 82 ? -9.656 -2.711 7.914 1 85.81 82 LEU A N 1
ATOM 639 C CA . LEU A 1 82 ? -10.391 -1.629 7.27 1 85.81 82 LEU A CA 1
ATOM 640 C C . LEU A 1 82 ? -11.82 -1.55 7.797 1 85.81 82 LEU A C 1
ATOM 642 O O . LEU A 1 82 ? -12.422 -2.574 8.125 1 85.81 82 LEU A O 1
ATOM 646 N N . ASN A 1 83 ? -12.242 -0.274 8.359 1 67.88 83 ASN A N 1
ATOM 647 C CA . ASN A 1 83 ? -13.555 -0.091 8.984 1 67.88 83 ASN A CA 1
ATOM 648 C C . ASN A 1 83 ? -14.609 0.287 7.949 1 67.88 83 ASN A C 1
ATOM 650 O O . ASN A 1 83 ? -14.594 1.396 7.41 1 67.88 83 ASN A O 1
ATOM 654 N N . ASP A 1 84 ? -15.062 -0.578 7.227 1 58.25 84 ASP A N 1
ATOM 655 C CA . ASP A 1 84 ? -15.984 0.051 6.285 1 58.25 84 ASP A CA 1
ATOM 656 C C . ASP A 1 84 ? -17.438 -0.081 6.762 1 58.25 84 ASP A C 1
ATOM 658 O O . ASP A 1 84 ? -18.375 0.134 5.992 1 58.25 84 ASP A O 1
ATOM 662 N N . GLY A 1 85 ? -17.469 -0.217 8.102 1 56.25 85 GLY A N 1
ATOM 663 C CA . GLY A 1 85 ? -18.859 -0.375 8.539 1 56.25 85 GLY A CA 1
ATOM 664 C C . GLY A 1 85 ? -19.547 -1.577 7.918 1 56.25 85 GLY A C 1
ATOM 665 O O . GLY A 1 85 ? -20.719 -1.835 8.188 1 56.25 85 GLY A O 1
ATOM 666 N N . ARG A 1 86 ? -18.891 -2.189 7.086 1 55.75 86 ARG A N 1
ATOM 667 C CA . ARG A 1 86 ? -19.484 -3.318 6.387 1 55.75 86 ARG A CA 1
ATOM 668 C C . ARG A 1 86 ? -19.391 -4.594 7.219 1 55.75 86 ARG A C 1
ATOM 670 O O . ARG A 1 86 ? -18.641 -4.645 8.203 1 55.75 86 ARG A O 1
ATOM 677 N N . ASP A 1 87 ? -20.234 -5.441 6.766 1 58.06 87 ASP A N 1
ATOM 678 C CA . ASP A 1 87 ? -20.281 -6.773 7.352 1 58.06 87 ASP A CA 1
ATOM 679 C C . ASP A 1 87 ? -19.016 -7.562 7.051 1 58.06 87 ASP A C 1
ATOM 681 O O . ASP A 1 87 ? -18.562 -8.375 7.867 1 58.06 87 ASP A O 1
ATOM 685 N N . GLN A 1 88 ? -18.438 -7.219 5.914 1 66.31 88 GLN A N 1
ATOM 686 C CA . GLN A 1 88 ? -17.281 -8.039 5.555 1 66.31 88 GLN A CA 1
ATOM 687 C C . GLN A 1 88 ? -15.984 -7.41 6.059 1 66.31 88 GLN A C 1
ATOM 689 O O . GLN A 1 88 ? -15.719 -6.234 5.809 1 66.31 88 GLN A O 1
ATOM 694 N N . THR A 1 89 ? -15.273 -8.234 6.75 1 81.69 89 THR A N 1
ATOM 695 C CA . THR A 1 89 ? -14 -7.809 7.32 1 81.69 89 THR A CA 1
ATOM 696 C C . THR A 1 89 ? -12.945 -7.645 6.227 1 81.69 89 THR A C 1
ATOM 698 O O . THR A 1 89 ? -12.766 -8.539 5.395 1 81.69 89 THR A O 1
ATOM 701 N N . GLN A 1 90 ? -12.453 -6.48 6.07 1 89.62 90 GLN A N 1
ATOM 702 C CA . GLN A 1 90 ? -11.367 -6.211 5.137 1 89.62 90 GLN A CA 1
ATOM 703 C C . GLN A 1 90 ? -10.086 -5.824 5.883 1 89.62 90 GLN A C 1
ATOM 705 O O . GLN A 1 90 ? -10.148 -5.188 6.934 1 89.62 90 GLN A O 1
ATOM 710 N N . VAL A 1 91 ? -8.945 -6.258 5.305 1 93.25 91 VAL A N 1
ATOM 711 C CA . VAL A 1 91 ? -7.641 -5.949 5.875 1 93.25 91 VAL A CA 1
ATOM 712 C C . VAL A 1 91 ? -6.719 -5.395 4.793 1 93.25 91 VAL A C 1
ATOM 714 O O . VAL A 1 91 ? -6.625 -5.961 3.701 1 93.25 91 VAL A O 1
ATOM 717 N N . LEU A 1 92 ? -6.137 -4.266 5.027 1 95.56 92 LEU A N 1
ATOM 718 C CA . LEU A 1 92 ? -5.031 -3.789 4.203 1 95.56 92 LEU A CA 1
ATOM 719 C C . LEU A 1 92 ? -3.715 -4.414 4.645 1 95.56 92 LEU A C 1
ATOM 721 O O . LEU A 1 92 ? -3.342 -4.328 5.816 1 95.56 92 LEU A O 1
ATOM 725 N N . VAL A 1 93 ? -3.035 -5.047 3.768 1 97 93 VAL A N 1
ATOM 726 C CA . VAL A 1 93 ? -1.694 -5.57 3.996 1 97 93 VAL A CA 1
ATOM 727 C C . VAL A 1 93 ? -0.691 -4.828 3.117 1 97 93 VAL A C 1
ATOM 729 O O . VAL A 1 93 ? -0.887 -4.707 1.905 1 97 93 VAL A O 1
ATOM 732 N N . SER A 1 94 ? 0.307 -4.277 3.674 1 96.44 94 SER A N 1
ATOM 733 C CA . SER A 1 94 ? 1.402 -3.627 2.965 1 96.44 94 SER A CA 1
ATOM 734 C C . SER A 1 94 ? 2.729 -4.332 3.227 1 96.44 94 SER A C 1
ATOM 736 O O . SER A 1 94 ? 3.104 -4.555 4.379 1 96.44 94 SER A O 1
ATOM 738 N N . CYS A 1 95 ? 3.416 -4.668 2.166 1 96.94 95 CYS A N 1
ATOM 739 C CA . CYS A 1 95 ? 4.68 -5.391 2.262 1 96.94 95 CYS A CA 1
ATOM 740 C C . CYS A 1 95 ? 5.781 -4.66 1.502 1 96.94 95 CYS A C 1
ATOM 742 O O . CYS A 1 95 ? 5.523 -4.035 0.472 1 96.94 95 CYS A O 1
ATOM 744 N N . SER A 1 96 ? 6.973 -4.789 1.971 1 95.88 96 SER A N 1
ATOM 745 C CA . SER A 1 96 ? 8.172 -4.332 1.279 1 95.88 96 SER A CA 1
ATOM 746 C C . SER A 1 96 ? 9.312 -5.34 1.417 1 95.88 96 SER A C 1
ATOM 748 O O . SER A 1 96 ? 9.352 -6.105 2.381 1 95.88 96 SER A O 1
ATOM 750 N N . GLY A 1 97 ? 10.141 -5.336 0.418 1 95.94 97 GLY A N 1
ATOM 751 C CA . GLY A 1 97 ? 11.289 -6.223 0.425 1 95.94 97 GLY A CA 1
ATOM 752 C C . GLY A 1 97 ? 12.078 -6.188 -0.872 1 95.94 97 GLY 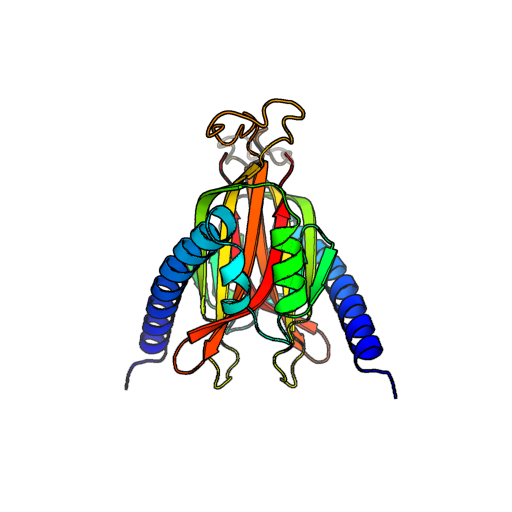A C 1
ATOM 753 O O . GLY A 1 97 ? 12.125 -5.16 -1.55 1 95.94 97 GLY A O 1
ATOM 754 N N . GLN A 1 98 ? 12.766 -7.359 -1.056 1 96.12 98 GLN A N 1
ATOM 755 C CA . GLN A 1 98 ? 13.539 -7.52 -2.281 1 96.12 98 GLN A CA 1
ATOM 756 C C . GLN A 1 98 ? 13.125 -8.781 -3.031 1 96.12 98 GLN A C 1
ATOM 758 O O . GLN A 1 98 ? 12.688 -9.758 -2.42 1 96.12 98 GLN A O 1
ATOM 763 N N . VAL A 1 99 ? 13.305 -8.688 -4.328 1 95.94 99 VAL A N 1
ATOM 764 C CA . VAL A 1 99 ? 12.992 -9.859 -5.145 1 95.94 99 VAL A CA 1
ATOM 765 C C . VAL A 1 99 ? 14.102 -10.078 -6.176 1 95.94 99 VAL A C 1
ATOM 767 O O . VAL A 1 99 ? 14.633 -9.117 -6.734 1 95.94 99 VAL A O 1
ATOM 770 N N . LEU A 1 100 ? 14.438 -11.359 -6.379 1 95.62 100 LEU A N 1
ATOM 771 C CA . LEU A 1 100 ? 15.305 -11.812 -7.461 1 95.62 100 LEU A CA 1
ATOM 772 C C . LEU A 1 100 ? 14.5 -12.57 -8.516 1 95.62 100 LEU A C 1
ATOM 774 O O . LEU A 1 100 ? 13.625 -13.367 -8.18 1 95.62 100 LEU A O 1
ATOM 778 N N . PHE A 1 101 ? 14.773 -12.242 -9.703 1 93.69 101 PHE A N 1
ATOM 779 C CA . PHE A 1 101 ? 14.203 -13.023 -10.797 1 93.69 101 PHE A CA 1
ATOM 780 C C . PHE A 1 101 ? 15.289 -13.812 -11.516 1 93.69 101 PHE A C 1
ATOM 782 O O . PHE A 1 101 ? 16.422 -13.328 -11.672 1 93.69 101 PHE A O 1
ATOM 789 N N . ASP A 1 102 ? 14.891 -14.977 -11.938 1 88.56 102 ASP A N 1
ATOM 790 C CA . ASP A 1 102 ? 15.805 -15.797 -12.719 1 88.56 102 ASP A CA 1
ATOM 791 C C . ASP A 1 102 ? 16.062 -15.172 -14.094 1 88.56 102 ASP A C 1
ATOM 793 O O . ASP A 1 102 ? 15.18 -14.539 -14.664 1 88.56 102 ASP A O 1
ATOM 797 N N . THR A 1 103 ? 17.297 -15.133 -14.453 1 75.12 103 THR A N 1
ATOM 798 C CA . THR A 1 103 ? 17.688 -14.734 -15.805 1 75.12 103 THR A CA 1
ATOM 799 C C . THR A 1 103 ? 17.672 -15.93 -16.75 1 75.12 103 THR A C 1
ATOM 801 O O . THR A 1 103 ? 17.938 -17.062 -16.328 1 75.12 103 THR A O 1
ATOM 804 N N . PRO A 1 104 ? 16.859 -15.812 -17.859 1 59.59 104 PRO A N 1
ATOM 805 C CA . PRO A 1 104 ? 16.906 -16.938 -18.812 1 59.59 104 PRO A CA 1
ATOM 806 C C . PRO A 1 104 ? 18.344 -17.391 -19.125 1 59.59 104 PRO A C 1
ATOM 808 O O . PRO A 1 104 ? 19.219 -16.547 -19.359 1 59.59 104 PRO A O 1
ATOM 811 N N . THR A 1 105 ? 18.906 -18.25 -18.438 1 53.16 105 THR A N 1
ATOM 812 C CA . THR A 1 105 ? 20.156 -18.75 -18.969 1 53.16 105 THR A CA 1
ATOM 813 C C . THR A 1 105 ? 19.906 -19.578 -20.234 1 53.16 105 THR A C 1
ATOM 815 O O . THR A 1 105 ? 19.062 -20.484 -20.234 1 53.16 105 THR A O 1
ATOM 818 N N . GLU A 1 106 ? 20.047 -19 -21.422 1 50.12 106 GLU A N 1
ATOM 819 C CA . GLU A 1 106 ? 19.906 -19.766 -22.656 1 50.12 106 GLU A CA 1
ATOM 820 C C . GLU A 1 106 ? 20.172 -21.25 -22.422 1 50.12 106 GLU A C 1
ATOM 822 O O . GLU A 1 106 ? 19.406 -22.109 -22.875 1 50.12 106 GLU A O 1
ATOM 827 N N . GLY A 1 107 ? 21.469 -21.688 -22.516 1 47.12 107 GLY A N 1
ATOM 828 C CA . GLY A 1 107 ? 22.109 -22.953 -22.859 1 47.12 107 GLY A CA 1
ATOM 829 C C . GLY A 1 107 ? 21.953 -24.016 -21.797 1 47.12 107 GLY A C 1
ATOM 830 O O . GLY A 1 107 ? 22.453 -25.125 -21.938 1 47.12 107 GLY A O 1
ATOM 831 N N . VAL A 1 108 ? 21.969 -23.734 -20.547 1 45.91 108 VAL A N 1
ATOM 832 C CA . VAL A 1 108 ? 22.25 -24.844 -19.641 1 45.91 108 VAL A CA 1
ATOM 833 C C . VAL A 1 108 ? 20.969 -25.609 -19.328 1 45.91 108 VAL A C 1
ATOM 835 O O . VAL A 1 108 ? 20.203 -25.219 -18.438 1 45.91 108 VAL A O 1
ATOM 838 N N . ALA A 1 109 ? 20.203 -26.047 -20.281 1 42.16 109 ALA A N 1
ATOM 839 C CA . ALA A 1 109 ? 19.078 -26.969 -20.172 1 42.16 109 ALA A CA 1
ATOM 840 C C . ALA A 1 109 ? 19.391 -28.094 -19.188 1 42.16 109 ALA A C 1
ATOM 842 O O . ALA A 1 109 ? 18.5 -28.844 -18.781 1 42.16 109 ALA A O 1
ATOM 843 N N . GLY A 1 110 ? 20.438 -28.859 -19.328 1 43.22 110 GLY A N 1
ATOM 844 C CA . GLY A 1 110 ? 20.641 -30.219 -18.844 1 43.22 110 GLY A CA 1
ATOM 845 C C . GLY A 1 110 ? 20.453 -30.344 -17.344 1 43.22 110 GLY A C 1
ATOM 846 O O . GLY A 1 110 ? 19.953 -31.359 -16.844 1 43.22 110 GLY A O 1
ATOM 847 N N . MET A 1 111 ? 21.531 -30.016 -16.5 1 39.56 111 MET A N 1
ATOM 848 C CA . MET A 1 111 ? 21.594 -30.422 -15.102 1 39.56 111 MET A CA 1
ATOM 849 C C . MET A 1 111 ? 20.531 -29.703 -14.281 1 39.56 111 MET A C 1
ATOM 851 O O . MET A 1 111 ? 20.062 -28.625 -14.664 1 39.56 111 MET A O 1
ATOM 855 N N . GLY A 1 112 ? 19.734 -30.406 -13.203 1 44.94 112 GLY A N 1
ATOM 856 C CA . GLY A 1 112 ? 19 -29.812 -12.086 1 44.94 112 GLY A CA 1
ATOM 857 C C . GLY A 1 112 ? 19.344 -28.359 -11.844 1 44.94 112 GLY A C 1
ATOM 858 O O . GLY A 1 112 ? 20.172 -28.047 -10.977 1 44.94 112 GLY A O 1
ATOM 859 N N . GLY A 1 113 ? 19.469 -27.531 -12.727 1 47.28 113 GLY A N 1
ATOM 860 C CA . GLY A 1 113 ? 20.156 -26.25 -12.75 1 47.28 113 GLY A CA 1
ATOM 861 C C . GLY A 1 113 ? 19.656 -25.297 -11.672 1 47.28 113 GLY A C 1
ATOM 862 O O . GLY A 1 113 ? 18.453 -25.188 -11.43 1 47.28 113 GLY A O 1
ATOM 863 N N . ALA A 1 114 ? 20.438 -25.016 -10.648 1 48.47 114 ALA A N 1
ATOM 864 C CA . ALA A 1 114 ? 20.297 -23.953 -9.648 1 48.47 114 ALA A CA 1
ATOM 865 C C . ALA A 1 114 ? 19.688 -22.703 -10.25 1 48.47 114 ALA A C 1
ATOM 867 O O . ALA A 1 114 ? 19.953 -22.359 -11.406 1 48.47 114 ALA A O 1
ATOM 868 N N . SER A 1 115 ? 18.344 -22.469 -9.961 1 60.5 115 SER A N 1
ATOM 869 C CA . SER A 1 115 ? 17.859 -21.125 -10.266 1 60.5 115 SER A CA 1
ATOM 870 C C . SER A 1 115 ? 19.016 -20.125 -10.32 1 60.5 115 SER A C 1
ATOM 872 O O . SER A 1 115 ? 19.953 -20.203 -9.523 1 60.5 115 SER A O 1
ATOM 874 N N . ASN A 1 116 ? 19.422 -19.625 -11.445 1 66.56 116 ASN A N 1
ATOM 875 C CA . ASN A 1 116 ? 20.469 -18.625 -11.617 1 66.56 116 ASN A CA 1
ATOM 876 C C . ASN A 1 116 ? 19.953 -17.219 -11.273 1 66.56 116 ASN A C 1
ATOM 878 O O . ASN A 1 116 ? 19.875 -16.359 -12.141 1 66.56 116 ASN A O 1
ATOM 882 N N . PHE A 1 117 ? 19.484 -17.188 -10.023 1 68.31 117 PHE A N 1
ATOM 883 C CA . PHE A 1 117 ? 19.078 -15.844 -9.617 1 68.31 117 PHE A CA 1
ATOM 884 C C . PHE A 1 117 ? 20.219 -14.859 -9.758 1 68.31 117 PHE A C 1
ATOM 886 O O . PHE A 1 117 ? 21.359 -15.164 -9.367 1 68.31 117 PHE A O 1
ATOM 893 N N . GLY A 1 118 ? 20.078 -13.852 -10.586 1 65.12 118 GLY A N 1
ATOM 894 C CA . GLY A 1 118 ? 21.078 -12.797 -10.633 1 65.12 118 GLY A CA 1
ATOM 895 C C . GLY A 1 118 ? 21.375 -12.195 -9.266 1 65.12 118 GLY A C 1
ATOM 896 O O . GLY A 1 118 ? 20.766 -12.578 -8.273 1 65.12 118 GLY A O 1
ATOM 897 N N . SER A 1 119 ? 22.516 -11.508 -9.156 1 71.69 119 SER A N 1
ATOM 898 C CA . SER A 1 119 ? 23 -10.93 -7.906 1 71.69 119 SER A CA 1
ATOM 899 C C . SER A 1 119 ? 22.406 -9.547 -7.66 1 71.69 119 SER A C 1
ATOM 901 O O . SER A 1 119 ? 22.812 -8.844 -6.734 1 71.69 119 SER A O 1
ATOM 903 N N . ASN A 1 120 ? 21.344 -9.258 -8.516 1 87.25 120 ASN A N 1
ATOM 904 C CA . ASN A 1 120 ? 20.875 -7.898 -8.273 1 87.25 120 ASN A CA 1
ATOM 905 C C . ASN A 1 120 ? 19.422 -7.879 -7.828 1 87.25 120 ASN A C 1
ATOM 907 O O . ASN A 1 120 ? 18.516 -7.754 -8.656 1 87.25 120 ASN A O 1
ATOM 911 N N . PRO A 1 121 ? 19.219 -8.039 -6.57 1 91.88 121 PRO A N 1
ATOM 912 C CA . PRO A 1 121 ? 17.844 -7.934 -6.074 1 91.88 121 PRO A CA 1
ATOM 913 C C . PRO A 1 121 ? 17.234 -6.559 -6.332 1 91.88 121 PRO A C 1
ATOM 915 O O . PRO A 1 121 ? 17.953 -5.559 -6.383 1 91.88 121 PRO A O 1
ATOM 918 N N . THR A 1 122 ? 15.961 -6.562 -6.621 1 93.31 122 THR A N 1
ATOM 919 C CA . THR A 1 122 ? 15.211 -5.328 -6.816 1 93.31 122 THR A CA 1
ATOM 920 C C . THR A 1 122 ? 14.258 -5.086 -5.656 1 93.31 122 THR A C 1
ATOM 922 O O . THR A 1 122 ? 13.594 -6.012 -5.188 1 93.31 122 THR A O 1
ATOM 925 N N . ASN A 1 123 ? 14.25 -3.838 -5.176 1 94.69 123 ASN A N 1
ATOM 926 C CA . ASN A 1 123 ? 13.281 -3.484 -4.141 1 94.69 123 ASN A CA 1
ATOM 927 C C . ASN A 1 123 ? 11.859 -3.457 -4.691 1 94.69 123 ASN A C 1
ATOM 929 O O . ASN A 1 123 ? 11.641 -3.033 -5.828 1 94.69 123 ASN A O 1
ATOM 933 N N . PHE A 1 124 ? 10.938 -3.953 -3.818 1 96 124 PHE A N 1
ATOM 934 C CA . PHE A 1 124 ? 9.539 -3.9 -4.23 1 96 124 PHE A CA 1
ATOM 935 C C . PHE A 1 124 ? 8.648 -3.498 -3.066 1 96 124 PHE A C 1
ATOM 937 O O . PHE A 1 124 ? 9.055 -3.574 -1.906 1 96 124 PHE A O 1
ATOM 944 N N . HIS A 1 125 ? 7.527 -2.961 -3.355 1 96.12 125 HIS A N 1
ATOM 945 C CA . HIS A 1 125 ? 6.402 -2.814 -2.438 1 96.12 125 HIS A CA 1
ATOM 946 C C . HIS A 1 125 ? 5.133 -3.422 -3.021 1 96.12 125 HIS A C 1
ATOM 948 O O . HIS A 1 125 ? 4.91 -3.365 -4.234 1 96.12 125 HIS A O 1
ATOM 954 N N . GLN A 1 126 ? 4.359 -4.02 -2.152 1 97.38 126 GLN A N 1
ATOM 955 C CA . GLN A 1 126 ? 3.094 -4.609 -2.582 1 97.38 126 GLN A CA 1
ATOM 956 C C . GLN A 1 126 ? 2.01 -4.414 -1.527 1 97.38 126 GLN A C 1
ATOM 958 O O . GLN A 1 126 ? 2.254 -4.613 -0.335 1 97.38 126 GLN A O 1
ATOM 963 N N . SER A 1 127 ? 0.829 -3.967 -1.953 1 97.62 127 SER A N 1
ATOM 964 C CA . SER A 1 127 ? -0.317 -3.777 -1.069 1 97.62 127 SER A CA 1
ATOM 965 C C . SER A 1 127 ? -1.486 -4.664 -1.482 1 97.62 127 SER A C 1
ATOM 967 O O . SER A 1 127 ? -1.807 -4.766 -2.668 1 97.62 127 SER A O 1
ATOM 969 N N . PHE A 1 128 ? -2.1 -5.258 -0.486 1 97.38 128 PHE A N 1
ATOM 970 C CA . PHE A 1 128 ? -3.268 -6.105 -0.696 1 97.38 128 PHE A CA 1
ATOM 971 C C . PHE A 1 128 ? -4.461 -5.586 0.096 1 97.38 128 PHE A C 1
ATOM 973 O O . PHE A 1 128 ? -4.312 -5.145 1.237 1 97.38 128 PHE A O 1
ATOM 980 N N . ILE A 1 129 ? -5.586 -5.68 -0.511 1 94.94 129 ILE A N 1
ATOM 981 C CA . ILE A 1 129 ? -6.828 -5.664 0.255 1 94.94 129 ILE A CA 1
ATOM 982 C C . ILE A 1 129 ? -7.402 -7.078 0.335 1 94.94 129 ILE A C 1
ATOM 984 O O . ILE A 1 129 ? -7.77 -7.664 -0.686 1 94.94 129 ILE A O 1
ATOM 988 N N . LEU A 1 130 ? -7.438 -7.566 1.548 1 94.75 130 LEU A N 1
ATOM 989 C CA . LEU A 1 130 ? -8 -8.891 1.789 1 94.75 130 LEU A CA 1
ATOM 990 C C . LEU A 1 130 ? -9.453 -8.781 2.25 1 94.75 130 LEU A C 1
ATOM 992 O O . LEU A 1 130 ? -9.789 -7.906 3.045 1 94.75 130 LEU A O 1
ATOM 996 N N . VAL A 1 131 ? -10.18 -9.688 1.755 1 91.56 131 VAL A N 1
ATOM 997 C CA . VAL A 1 131 ? -11.57 -9.812 2.178 1 91.56 131 VAL A CA 1
ATOM 998 C C . VAL A 1 131 ? -11.805 -11.188 2.799 1 91.56 131 VAL A C 1
ATOM 1000 O O . VAL A 1 131 ? -11.422 -12.203 2.225 1 91.56 131 VAL A O 1
ATOM 1003 N N . LYS A 1 132 ? -12.43 -11.078 3.873 1 89.25 132 LYS A N 1
ATOM 1004 C CA . LYS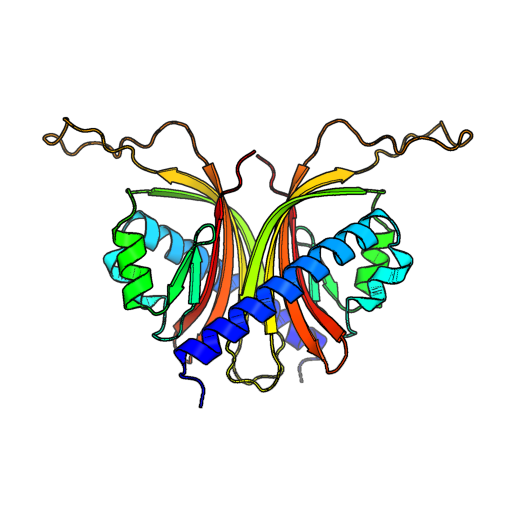 A 1 132 ? -12.68 -12.328 4.582 1 89.25 132 LYS A CA 1
ATOM 1005 C C . LYS A 1 132 ? -13.984 -12.969 4.117 1 89.25 132 LYS A C 1
ATOM 1007 O O . LYS A 1 132 ? -15.016 -12.305 4.043 1 89.25 132 LYS A O 1
ATOM 1012 N N . HIS A 1 133 ? -13.898 -14.219 3.77 1 84.06 133 HIS A N 1
ATOM 1013 C CA . HIS A 1 133 ? -15.031 -15.133 3.607 1 84.06 133 HIS A CA 1
ATOM 1014 C C . HIS A 1 133 ? -15.086 -16.141 4.746 1 84.06 133 HIS A C 1
ATOM 1016 O O . HIS A 1 133 ? -14.156 -16.234 5.551 1 84.06 133 HIS A O 1
ATOM 1022 N N . PRO A 1 134 ? -16.141 -16.781 4.98 1 82.19 134 PRO A N 1
ATOM 1023 C CA . PRO A 1 134 ? -16.297 -17.656 6.145 1 82.19 134 PRO A CA 1
ATOM 1024 C C . PRO A 1 134 ? -15.078 -18.547 6.379 1 82.19 134 PRO A C 1
ATOM 1026 O O . PRO A 1 134 ? -14.648 -18.719 7.52 1 82.19 134 PRO A O 1
ATOM 1029 N N . GLU A 1 135 ? -14.453 -19.125 5.383 1 82.06 135 GLU A N 1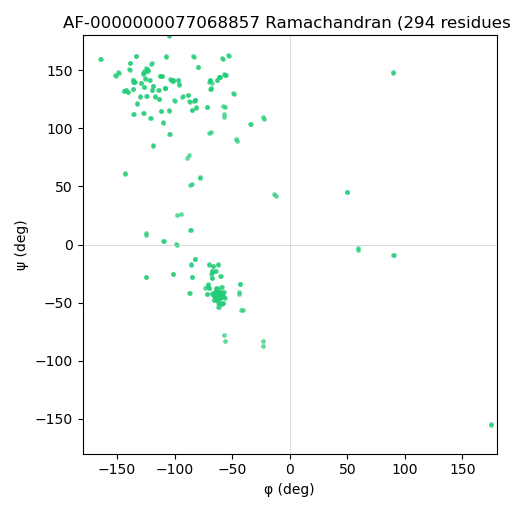
ATOM 1030 C CA . GLU A 1 135 ? -13.391 -20.094 5.637 1 82.06 135 GLU A CA 1
ATOM 1031 C C . GLU A 1 135 ? -12.102 -19.688 4.918 1 82.06 135 GLU A C 1
ATOM 1033 O O . GLU A 1 135 ? -11.133 -20.453 4.898 1 82.06 135 GLU A O 1
ATOM 1038 N N . TYR A 1 136 ? -12.102 -18.547 4.375 1 85.38 136 TYR A N 1
ATOM 1039 C CA . TYR A 1 136 ? -10.883 -18.219 3.646 1 85.38 136 TYR A CA 1
ATOM 1040 C C . TYR A 1 136 ? -10.797 -16.734 3.359 1 85.38 136 TYR A C 1
ATOM 1042 O O . TYR A 1 136 ? -11.781 -16 3.531 1 85.38 136 TYR A O 1
ATOM 1050 N N . TRP A 1 137 ? -9.602 -16.297 3.096 1 91.12 137 TRP A N 1
ATOM 1051 C CA . TRP A 1 137 ? -9.344 -14.938 2.645 1 91.12 137 TRP A CA 1
ATOM 1052 C C . TRP A 1 137 ? -9.102 -14.898 1.139 1 91.12 137 TRP A C 1
ATOM 1054 O O . TRP A 1 137 ? -8.5 -15.82 0.577 1 91.12 137 TRP A O 1
ATOM 1064 N N . LYS A 1 138 ? -9.633 -13.859 0.525 1 95.19 138 LYS A N 1
ATOM 1065 C CA . LYS A 1 138 ? -9.32 -13.594 -0.875 1 95.19 138 LYS A CA 1
ATOM 1066 C C . LYS A 1 138 ? -8.742 -12.195 -1.053 1 95.19 138 LYS A C 1
ATOM 1068 O O . LYS A 1 138 ? -9.062 -11.281 -0.288 1 95.19 138 LYS A O 1
ATOM 1073 N N . ILE A 1 139 ? -7.906 -12.125 -2.045 1 96.81 139 ILE A N 1
ATOM 1074 C CA . ILE A 1 139 ? -7.398 -10.812 -2.443 1 96.81 139 ILE A CA 1
ATOM 1075 C C . ILE A 1 139 ? -8.422 -10.109 -3.332 1 96.81 139 ILE A C 1
ATOM 1077 O O . ILE A 1 139 ? -8.789 -10.625 -4.395 1 96.81 139 ILE A O 1
ATOM 1081 N N . ASP A 1 140 ? -8.883 -9.031 -2.869 1 94.5 140 ASP A N 1
ATOM 1082 C CA . ASP A 1 140 ? -9.781 -8.219 -3.682 1 94.5 140 ASP A CA 1
ATOM 1083 C C . ASP A 1 140 ? -9 -7.262 -4.578 1 94.5 140 ASP A C 1
ATOM 1085 O O . ASP A 1 140 ? -9.367 -7.047 -5.734 1 94.5 140 ASP A O 1
ATOM 1089 N N . SER A 1 141 ? -8.008 -6.684 -4.047 1 95.5 141 SER A N 1
ATOM 1090 C CA . SER A 1 141 ? -7.148 -5.734 -4.746 1 95.5 141 SER A CA 1
ATOM 1091 C C . SER A 1 141 ? -5.68 -5.996 -4.438 1 95.5 141 SER A C 1
ATOM 1093 O O . SER A 1 141 ? -5.32 -6.277 -3.291 1 95.5 141 SER A O 1
ATOM 1095 N N . ASP A 1 142 ? -4.879 -5.996 -5.488 1 98 142 ASP A N 1
ATOM 1096 C CA . ASP A 1 142 ? -3.447 -6.277 -5.434 1 98 142 ASP A CA 1
ATOM 1097 C C . ASP A 1 142 ? -2.654 -5.242 -6.227 1 98 142 ASP A C 1
ATOM 1099 O O . ASP A 1 142 ? -2.883 -5.062 -7.426 1 98 142 ASP A O 1
ATOM 1103 N N . CYS A 1 143 ? -1.741 -4.543 -5.551 1 97.56 143 CYS A N 1
ATOM 1104 C CA . CYS A 1 143 ? -0.913 -3.539 -6.211 1 97.56 143 CYS A CA 1
ATOM 1105 C C . CYS A 1 143 ? 0.566 -3.791 -5.945 1 97.56 143 CYS A C 1
ATOM 1107 O O . CYS A 1 143 ? 1.022 -3.686 -4.805 1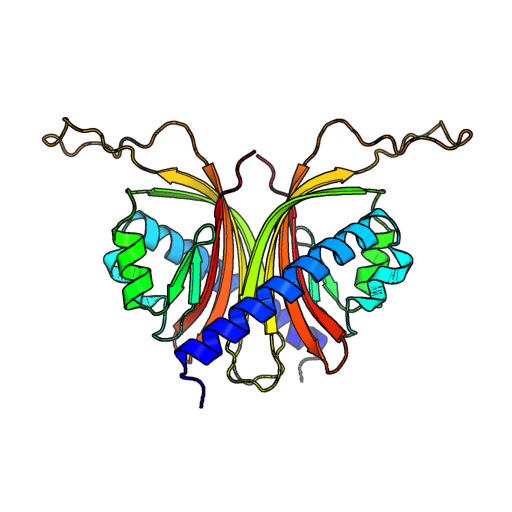 97.56 143 CYS A O 1
ATOM 1109 N N . PHE A 1 144 ? 1.335 -4.137 -6.957 1 97.88 144 PHE A N 1
ATOM 1110 C CA . PHE A 1 144 ? 2.764 -4.418 -6.879 1 97.88 144 PHE A CA 1
ATOM 1111 C C . PHE A 1 144 ? 3.564 -3.379 -7.652 1 97.88 144 PHE A C 1
ATOM 1113 O O . PHE A 1 144 ? 3.225 -3.049 -8.789 1 97.88 144 PHE A O 1
ATOM 1120 N N . ARG A 1 145 ? 4.648 -2.846 -7.031 1 96.44 145 ARG A N 1
ATOM 1121 C CA . ARG A 1 145 ? 5.539 -1.896 -7.688 1 96.44 145 ARG A CA 1
ATOM 1122 C C . ARG A 1 145 ? 6.996 -2.166 -7.316 1 96.44 145 ARG A C 1
ATOM 1124 O O . ARG A 1 145 ? 7.316 -2.352 -6.141 1 96.44 145 ARG A O 1
ATOM 1131 N N . PHE A 1 146 ? 7.824 -2.209 -8.398 1 94.94 146 PHE A N 1
ATOM 1132 C CA . PHE A 1 146 ? 9.258 -2.164 -8.133 1 94.94 146 PHE A CA 1
ATOM 1133 C C . PHE A 1 146 ? 9.672 -0.786 -7.629 1 94.94 146 PHE A C 1
ATOM 1135 O O . PHE A 1 146 ? 9.07 0.223 -8 1 94.94 146 PHE A O 1
ATOM 1142 N N . GLN A 1 147 ? 10.539 -0.818 -6.684 1 88.31 147 GLN A N 1
ATOM 1143 C CA . GLN A 1 147 ? 11.141 0.438 -6.25 1 88.31 147 GLN A CA 1
ATOM 1144 C C . GLN A 1 147 ? 12.562 0.582 -6.785 1 88.31 147 GLN A C 1
ATOM 1146 O O . GLN A 1 147 ? 13.469 -0.146 -6.367 1 88.31 147 GLN A O 1
ATOM 1151 N N . GLU A 1 148 ? 12.656 1.256 -7.887 1 75 148 GLU A N 1
ATOM 1152 C CA . GLU A 1 148 ? 14 1.456 -8.422 1 75 148 GLU A CA 1
ATOM 1153 C C . GLU A 1 148 ? 14.68 2.662 -7.781 1 75 148 GLU A C 1
ATOM 1155 O O . GLU A 1 148 ? 14.023 3.662 -7.477 1 75 148 GLU A O 1
ATOM 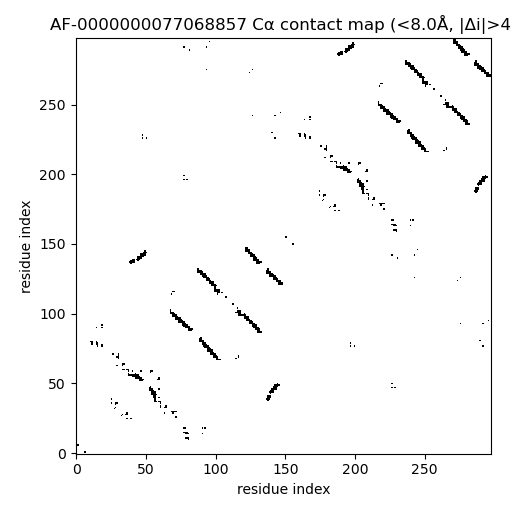1160 N N . LEU A 1 149 ? 15.797 2.441 -7.031 1 59.81 149 LEU A N 1
ATOM 1161 C CA . LEU A 1 149 ? 16.594 3.547 -6.508 1 59.81 149 LEU A CA 1
ATOM 1162 C C . LEU A 1 149 ? 17.047 4.473 -7.629 1 59.81 149 LEU A C 1
ATOM 1164 O O . LEU A 1 149 ? 17.234 4.031 -8.766 1 59.81 149 LEU A O 1
ATOM 1168 N N . MET B 1 1 ? -26.031 2.195 -22.375 1 44.31 1 MET B N 1
ATOM 1169 C CA . MET B 1 1 ? -25.609 1.844 -21.016 1 44.31 1 MET B CA 1
ATOM 1170 C C . MET B 1 1 ? -24.156 1.364 -21 1 44.31 1 MET B C 1
ATOM 1172 O O . MET B 1 1 ? -23.766 0.523 -21.812 1 44.31 1 MET B O 1
ATOM 1176 N N . ALA B 1 2 ? -23.438 2.092 -20.453 1 57.34 2 ALA B N 1
ATOM 1177 C CA . ALA B 1 2 ? -22.031 1.761 -20.578 1 57.34 2 ALA B CA 1
ATOM 1178 C C . ALA B 1 2 ? -21.781 0.292 -20.25 1 57.34 2 ALA B C 1
ATOM 1180 O O . ALA B 1 2 ? -22.312 -0.228 -19.266 1 57.34 2 ALA B O 1
ATOM 1181 N N . SER B 1 3 ? -21.078 -0.485 -21.047 1 67.88 3 SER B N 1
ATOM 1182 C CA . SER B 1 3 ? -20.688 -1.853 -20.734 1 67.88 3 SER B CA 1
ATOM 1183 C C . SER B 1 3 ? -19.906 -1.912 -19.422 1 67.88 3 SER B C 1
ATOM 1185 O O . SER B 1 3 ? -19.359 -0.902 -18.969 1 67.88 3 SER B O 1
ATOM 1187 N N . SER B 1 4 ? -20.094 -2.992 -18.703 1 73.94 4 SER B N 1
ATOM 1188 C CA . SER B 1 4 ? -19.359 -3.217 -17.469 1 73.94 4 SER B CA 1
ATOM 1189 C C . SER B 1 4 ? -17.875 -2.859 -17.625 1 73.94 4 SER B C 1
ATOM 1191 O O . SER B 1 4 ? -17.281 -2.26 -16.719 1 73.94 4 SER B O 1
ATOM 1193 N N . ALA B 1 5 ? -17.438 -3.105 -18.781 1 72 5 ALA B N 1
ATOM 1194 C CA . ALA B 1 5 ? -16.047 -2.785 -19.078 1 72 5 ALA B CA 1
ATOM 1195 C C . ALA B 1 5 ? -15.844 -1.277 -19.188 1 72 5 ALA B C 1
ATOM 1197 O O . ALA B 1 5 ? -14.852 -0.738 -18.688 1 72 5 ALA B O 1
ATOM 1198 N N . GLU B 1 6 ? -16.75 -0.703 -19.828 1 75 6 GLU B N 1
ATOM 1199 C CA . GLU B 1 6 ? -16.672 0.747 -19.969 1 75 6 GLU B CA 1
ATOM 1200 C C . GLU B 1 6 ? -16.797 1.45 -18.625 1 75 6 GLU B C 1
ATOM 1202 O O . GLU B 1 6 ? -16.062 2.406 -18.344 1 75 6 GLU B O 1
ATOM 1207 N N . ALA B 1 7 ? -17.672 0.875 -17.953 1 76.88 7 ALA B N 1
ATOM 1208 C CA . ALA B 1 7 ? -17.875 1.453 -16.625 1 76.88 7 ALA B CA 1
ATOM 1209 C C . ALA B 1 7 ? -16.641 1.304 -15.766 1 76.88 7 ALA B C 1
ATOM 1211 O O . ALA B 1 7 ? -16.281 2.215 -15.016 1 76.88 7 ALA B O 1
ATOM 1212 N N . PHE B 1 8 ? -15.977 0.254 -15.859 1 76.81 8 PHE B N 1
ATOM 1213 C CA . PHE B 1 8 ? -14.766 0.011 -15.086 1 76.81 8 PHE B CA 1
ATOM 1214 C C . PHE B 1 8 ? -13.625 0.907 -15.562 1 76.81 8 PHE B C 1
ATOM 1216 O O . PHE B 1 8 ? -12.875 1.448 -14.75 1 76.81 8 PHE B O 1
ATOM 1223 N N . SER B 1 9 ? -13.57 1.097 -16.781 1 79.94 9 SER B N 1
ATOM 1224 C CA . SER B 1 9 ? -12.539 1.969 -17.344 1 79.94 9 SER B CA 1
ATOM 1225 C C . SER B 1 9 ? -12.711 3.404 -16.859 1 79.94 9 SER B C 1
ATOM 1227 O O . SER B 1 9 ? -11.727 4.078 -16.531 1 79.94 9 SER B O 1
ATOM 1229 N N . VAL B 1 10 ? -13.906 3.779 -16.859 1 82.56 10 VAL B N 1
ATOM 1230 C CA . VAL B 1 10 ? -14.195 5.129 -16.391 1 82.56 10 VAL B CA 1
ATOM 1231 C C . VAL B 1 10 ? -13.812 5.258 -14.922 1 82.56 10 VAL B C 1
ATOM 1233 O O . VAL B 1 10 ? -13.242 6.273 -14.508 1 82.56 10 VAL B O 1
ATOM 1236 N N . LYS B 1 11 ? -14.094 4.25 -14.156 1 83.12 11 LYS B N 1
ATOM 1237 C CA . LYS B 1 11 ? -13.75 4.266 -12.734 1 83.12 11 LYS B CA 1
ATOM 1238 C C . LYS B 1 11 ? -12.234 4.328 -12.539 1 83.12 11 LYS B C 1
ATOM 1240 O O . LYS B 1 11 ? -11.75 5.027 -11.641 1 83.12 11 LYS B O 1
ATOM 1245 N N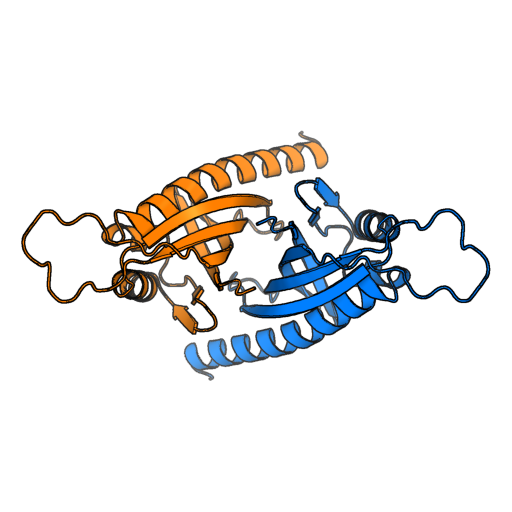 . ILE B 1 12 ? -11.578 3.682 -13.328 1 83.69 12 ILE B N 1
ATOM 1246 C CA . ILE B 1 12 ? -10.125 3.68 -13.266 1 83.69 12 ILE B CA 1
ATOM 1247 C C . ILE B 1 12 ? -9.586 5.07 -13.602 1 83.69 12 ILE B C 1
ATOM 1249 O O . ILE B 1 12 ? -8.711 5.59 -12.906 1 83.69 12 ILE B O 1
ATOM 1253 N N . LEU B 1 13 ? -10.109 5.625 -14.562 1 85.81 13 LEU B N 1
ATOM 1254 C CA . LEU B 1 13 ? -9.68 6.957 -14.969 1 85.81 13 LEU B CA 1
ATOM 1255 C C . LEU B 1 13 ? -9.969 7.98 -13.875 1 85.81 13 LEU B C 1
ATOM 1257 O O . LEU B 1 13 ? -9.133 8.836 -13.586 1 85.81 13 LEU B O 1
ATOM 1261 N N . GLU B 1 14 ? -11.086 7.879 -13.352 1 85.44 14 GLU B N 1
ATOM 1262 C CA . GLU B 1 14 ? -11.445 8.781 -12.266 1 85.44 14 GLU B CA 1
ATOM 1263 C C . GLU B 1 14 ? -10.531 8.602 -11.062 1 85.44 14 GLU B C 1
ATOM 1265 O O . GLU B 1 14 ? -10.109 9.578 -10.445 1 85.44 14 GLU B O 1
ATOM 1270 N N . ALA B 1 15 ? -10.328 7.375 -10.727 1 87.75 15 ALA B N 1
ATOM 1271 C CA . ALA B 1 15 ? -9.438 7.078 -9.609 1 87.75 15 ALA B CA 1
ATOM 1272 C C . ALA B 1 15 ? -8.031 7.617 -9.859 1 87.75 15 ALA B C 1
ATOM 1274 O O . ALA B 1 15 ? -7.406 8.18 -8.961 1 87.75 15 ALA B O 1
ATOM 1275 N N . CYS B 1 16 ? -7.52 7.477 -11.031 1 89.12 16 CYS B N 1
ATOM 1276 C CA . CYS B 1 16 ? -6.18 7.949 -11.375 1 89.12 16 CYS B CA 1
ATOM 1277 C C . CYS B 1 16 ? -6.086 9.461 -11.25 1 89.12 16 CYS B C 1
ATOM 1279 O O . CYS B 1 16 ? -5.113 9.984 -10.703 1 89.12 16 CYS B O 1
ATOM 1281 N N . GLU B 1 17 ? -7.078 10.125 -11.797 1 90.75 17 GLU B N 1
ATOM 1282 C CA . GLU B 1 17 ? -7.086 11.586 -11.703 1 90.75 17 GLU B CA 1
ATOM 1283 C C . GLU B 1 17 ? -7.18 12.047 -10.25 1 90.75 17 GLU B C 1
ATOM 1285 O O . GLU B 1 17 ? -6.438 12.938 -9.836 1 90.75 17 GLU B O 1
ATOM 1290 N N . ALA B 1 18 ? -8.062 11.508 -9.523 1 89.69 18 ALA B N 1
ATOM 1291 C CA . ALA B 1 18 ? -8.227 11.836 -8.109 1 89.69 18 ALA B CA 1
ATOM 1292 C C . ALA B 1 18 ? -6.961 11.508 -7.32 1 89.69 18 ALA B C 1
ATOM 1294 O O . ALA B 1 18 ? -6.516 12.305 -6.492 1 89.69 18 ALA B O 1
ATOM 1295 N N . GLY B 1 19 ? -6.375 10.406 -7.613 1 93.5 19 GLY B N 1
ATOM 1296 C CA . GLY B 1 19 ? -5.156 9.992 -6.934 1 93.5 19 GLY B CA 1
ATOM 1297 C C . GLY B 1 19 ? -4 10.945 -7.141 1 93.5 19 GLY B C 1
ATOM 1298 O O . GLY B 1 19 ? -3.299 11.297 -6.191 1 93.5 19 GLY B O 1
ATOM 1299 N N . GLU B 1 20 ? -3.807 11.359 -8.367 1 94.81 20 GLU B N 1
ATOM 1300 C CA . GLU B 1 20 ? -2.703 12.258 -8.68 1 94.81 20 GLU B CA 1
ATOM 1301 C C . GLU B 1 20 ? -2.846 13.586 -7.941 1 94.81 20 GLU B C 1
ATOM 1303 O O . GLU B 1 20 ? -1.892 14.062 -7.328 1 94.81 20 GLU B O 1
ATOM 1308 N N . THR B 1 21 ? -3.975 14.188 -8.023 1 94.69 21 THR B N 1
ATOM 1309 C CA . THR B 1 21 ? -4.227 15.438 -7.32 1 94.69 21 THR B CA 1
ATOM 1310 C C . THR B 1 21 ? -4.039 15.266 -5.816 1 94.69 21 THR B C 1
ATOM 1312 O O . THR B 1 21 ? -3.412 16.094 -5.16 1 94.69 21 THR B O 1
ATOM 1315 N N . PHE B 1 22 ? -4.594 14.18 -5.316 1 96.88 22 PHE B N 1
ATOM 1316 C CA . PHE B 1 22 ? -4.488 13.883 -3.895 1 96.88 22 PHE B CA 1
ATOM 1317 C C . PHE B 1 22 ? -3.027 13.789 -3.469 1 96.88 22 PHE B C 1
ATOM 1319 O O . PHE B 1 22 ? -2.621 14.406 -2.48 1 96.88 22 PHE B O 1
ATOM 1326 N N . VAL B 1 23 ? -2.213 13.023 -4.176 1 98.12 23 VAL B N 1
ATOM 1327 C CA . VAL B 1 23 ? -0.819 12.773 -3.82 1 98.12 23 VAL B CA 1
ATOM 1328 C C . VAL B 1 23 ? -0.047 14.094 -3.801 1 98.12 23 VAL B C 1
ATOM 1330 O O . VAL B 1 23 ? 0.671 14.383 -2.84 1 98.12 23 VAL B O 1
ATOM 1333 N N . LYS B 1 24 ? -0.243 14.867 -4.777 1 97.94 24 LYS B N 1
ATOM 1334 C CA . LYS B 1 24 ? 0.445 16.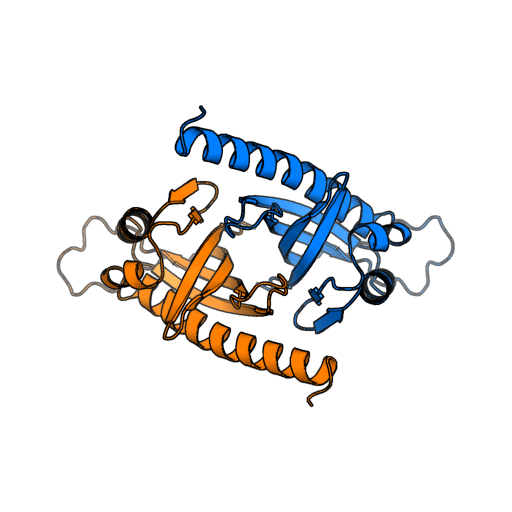156 -4.855 1 97.94 24 LYS B CA 1
ATOM 1335 C C . LYS B 1 24 ? 0.058 17.062 -3.686 1 97.94 24 LYS B C 1
ATOM 1337 O O . LYS B 1 24 ? 0.925 17.641 -3.029 1 97.94 24 LYS B O 1
ATOM 1342 N N . GLU B 1 25 ? -1.179 17.156 -3.418 1 97.81 25 GLU B N 1
ATOM 1343 C CA . GLU B 1 25 ? -1.659 18.016 -2.346 1 97.81 25 GLU B CA 1
ATOM 1344 C C . GLU B 1 25 ? -1.23 17.5 -0.978 1 97.81 25 GLU B C 1
ATOM 1346 O O . GLU B 1 25 ? -0.856 18.281 -0.098 1 97.81 25 GLU B O 1
ATOM 1351 N N . PHE B 1 26 ? -1.32 16.266 -0.811 1 98.69 26 PHE B N 1
ATOM 1352 C CA . PHE B 1 26 ? -1.016 15.664 0.48 1 98.69 26 PHE B CA 1
ATOM 1353 C C . PHE B 1 26 ? 0.439 15.906 0.863 1 98.69 26 PHE B C 1
ATOM 1355 O O . PHE B 1 26 ? 0.721 16.453 1.93 1 98.69 26 PHE B O 1
ATOM 1362 N N . TYR B 1 27 ? 1.321 15.555 -0.002 1 98.62 27 TYR B N 1
ATOM 1363 C CA . TYR B 1 27 ? 2.725 15.68 0.375 1 98.62 27 TYR B CA 1
ATOM 1364 C C . TYR B 1 27 ? 3.152 17.141 0.436 1 98.62 27 TYR B C 1
ATOM 1366 O O . TYR B 1 27 ? 3.998 17.516 1.251 1 98.62 27 TYR B O 1
ATOM 1374 N N . SER B 1 28 ? 2.57 17.953 -0.463 1 98.56 28 SER B N 1
ATOM 1375 C CA . SER B 1 28 ? 2.801 19.391 -0.307 1 98.56 28 SER B CA 1
ATOM 1376 C C . SER B 1 28 ? 2.361 19.875 1.071 1 98.56 28 SER B C 1
ATOM 1378 O O . SER B 1 28 ? 3.057 20.672 1.707 1 98.56 28 SER B O 1
ATOM 1380 N N . THR B 1 29 ? 1.21 19.453 1.519 1 98.44 29 THR B N 1
ATOM 1381 C CA . THR B 1 29 ? 0.694 19.844 2.826 1 98.44 29 THR B CA 1
ATOM 1382 C C . THR B 1 29 ? 1.576 19.297 3.943 1 98.44 29 THR B C 1
ATOM 1384 O O . THR B 1 29 ? 1.91 20.016 4.891 1 98.44 29 THR B O 1
ATOM 1387 N N . VAL B 1 30 ? 2.002 18.047 3.896 1 98.19 30 VAL B N 1
ATOM 1388 C CA . VAL B 1 30 ? 2.875 17.438 4.891 1 98.19 30 VAL B CA 1
ATOM 1389 C C . VAL B 1 30 ? 4.168 18.234 5.008 1 98.19 30 VAL B C 1
ATOM 1391 O O . VAL B 1 30 ? 4.652 18.484 6.117 1 98.19 30 VAL B O 1
ATOM 1394 N N . ASP B 1 31 ? 4.703 18.672 3.9 1 97.62 31 ASP B N 1
ATOM 1395 C CA . ASP B 1 31 ? 6.023 19.281 3.879 1 97.62 31 ASP B CA 1
ATOM 1396 C C . ASP B 1 31 ? 5.941 20.766 4.223 1 97.62 31 ASP B C 1
ATOM 1398 O O . ASP B 1 31 ? 6.891 21.344 4.758 1 97.62 31 ASP B O 1
ATOM 1402 N N . ARG B 1 32 ? 4.742 21.438 3.906 1 97.31 32 ARG B N 1
ATOM 1403 C CA . ARG B 1 32 ? 4.75 22.891 3.918 1 97.31 32 ARG B CA 1
ATOM 1404 C C . ARG B 1 32 ? 3.672 23.438 4.844 1 97.31 32 ARG B C 1
ATOM 1406 O O . ARG B 1 32 ? 3.779 24.578 5.336 1 97.31 32 ARG B O 1
ATOM 1413 N N . ARG B 1 33 ? 2.605 22.766 5.059 1 97.94 33 ARG B N 1
ATOM 1414 C CA . ARG B 1 33 ? 1.443 23.297 5.762 1 97.94 33 ARG B CA 1
ATOM 1415 C C . ARG B 1 33 ? 0.793 22.234 6.633 1 97.94 33 ARG B C 1
ATOM 1417 O O . ARG B 1 33 ? -0.408 21.984 6.523 1 97.94 33 ARG B O 1
ATOM 1424 N N . ARG B 1 34 ? 1.511 21.688 7.602 1 97.25 34 ARG B N 1
ATOM 1425 C CA . ARG B 1 34 ? 1.021 20.562 8.391 1 97.25 34 ARG B CA 1
ATOM 1426 C C . ARG B 1 34 ? -0.208 20.969 9.203 1 97.25 34 ARG B C 1
ATOM 1428 O O . ARG B 1 34 ? -0.98 20.109 9.633 1 97.25 34 ARG B O 1
ATOM 1435 N N . ASN B 1 35 ? -0.369 22.297 9.477 1 97 35 ASN B N 1
ATOM 1436 C CA . ASN B 1 35 ? -1.534 22.766 10.211 1 97 35 ASN B CA 1
ATOM 1437 C C . ASN B 1 35 ? -2.83 22.469 9.461 1 97 35 ASN B C 1
ATOM 1439 O O . ASN B 1 35 ? -3.912 22.5 10.055 1 97 35 ASN B O 1
ATOM 1443 N N . LEU B 1 36 ? -2.785 22.172 8.188 1 98 36 LEU B N 1
ATOM 1444 C CA . LEU B 1 36 ? -3.963 21.906 7.367 1 98 36 LEU B CA 1
ATOM 1445 C C . LEU B 1 36 ? -4.191 20.406 7.215 1 98 36 LEU B C 1
ATOM 1447 O O . LEU B 1 36 ? -5.168 19.984 6.59 1 98 36 LEU B O 1
ATOM 1451 N N . LEU B 1 37 ? -3.352 19.531 7.816 1 98 37 LEU B N 1
ATOM 1452 C CA . LEU B 1 37 ? -3.369 18.094 7.562 1 98 37 LEU B CA 1
ATOM 1453 C C . LEU B 1 37 ? -4.645 17.469 8.109 1 98 37 LEU B C 1
ATOM 1455 O O . LEU B 1 37 ? -5.102 16.438 7.602 1 98 37 LEU B O 1
ATOM 1459 N N . SER B 1 38 ? -5.234 18.109 9.125 1 97.94 38 SER B N 1
ATOM 1460 C CA . SER B 1 38 ? -6.449 17.562 9.711 1 97.94 38 SER B CA 1
ATOM 1461 C C . SER B 1 38 ? -7.566 17.453 8.68 1 97.94 38 SER B C 1
ATOM 1463 O O . SER B 1 38 ? -8.438 16.578 8.789 1 97.94 38 SER B O 1
ATOM 1465 N N . GLY B 1 39 ? -7.539 18.266 7.699 1 97.25 39 GLY B N 1
ATOM 1466 C CA . GLY B 1 39 ? -8.555 18.266 6.66 1 97.25 39 GLY B CA 1
ATOM 1467 C C . GLY B 1 39 ? -8.547 17.016 5.812 1 97.25 39 GLY B C 1
ATOM 1468 O O . GLY B 1 39 ? -9.531 16.703 5.133 1 97.25 39 GLY B O 1
ATOM 1469 N N . PHE B 1 40 ? -7.48 16.25 5.809 1 97.81 40 PHE B N 1
ATOM 1470 C CA . PHE B 1 40 ? -7.348 15.031 5.008 1 97.81 40 PHE B CA 1
ATOM 1471 C C . PHE B 1 40 ? -7.938 13.836 5.742 1 97.81 40 PHE B C 1
ATOM 1473 O O . PHE B 1 40 ? -8.18 12.781 5.137 1 97.81 40 PHE B O 1
ATOM 1480 N N . TYR B 1 41 ? -8.141 13.945 7.027 1 97.5 41 TYR B N 1
ATOM 1481 C CA . TYR B 1 41 ? -8.523 12.805 7.855 1 97.5 41 TYR B CA 1
ATOM 1482 C C . TYR B 1 41 ? -9.867 13.039 8.531 1 97.5 41 TYR B C 1
ATOM 1484 O O . TYR B 1 41 ? -10.297 14.188 8.68 1 97.5 41 TYR B O 1
ATOM 1492 N N . SER B 1 42 ? -10.531 12.016 8.883 1 95.44 42 SER B N 1
ATOM 1493 C CA . SER B 1 42 ? -11.758 12.062 9.68 1 95.44 42 SER B CA 1
ATOM 1494 C C . SER B 1 42 ? -11.492 11.617 11.117 1 95.44 42 SER B C 1
ATOM 1496 O O . SER B 1 42 ? -10.367 11.273 11.469 1 95.44 42 SER B O 1
ATOM 1498 N N . ASP B 1 43 ? -12.531 11.625 11.914 1 95.38 43 ASP B N 1
ATOM 1499 C CA . ASP B 1 43 ? -12.398 11.219 13.312 1 95.38 43 ASP B CA 1
ATOM 1500 C C . ASP B 1 43 ? -12.156 9.719 13.43 1 95.38 43 ASP B C 1
ATOM 1502 O O . ASP B 1 43 ? -11.711 9.234 14.469 1 95.38 43 ASP B O 1
ATOM 1506 N N . THR B 1 44 ? -12.461 9.055 12.336 1 92.25 44 THR B N 1
ATOM 1507 C CA . THR B 1 44 ? -12.336 7.605 12.391 1 92.25 44 THR B CA 1
ATOM 1508 C C . THR B 1 44 ? -11.164 7.133 11.539 1 92.25 44 THR B C 1
ATOM 1510 O O . THR B 1 44 ? -10.961 5.93 11.367 1 92.25 44 THR B O 1
ATOM 1513 N N . SER B 1 45 ? -10.422 8.062 10.961 1 95 45 SER B N 1
ATOM 1514 C CA . SER B 1 45 ? -9.258 7.684 10.164 1 95 45 SER B CA 1
ATOM 1515 C C . SER B 1 45 ? -8.234 6.926 11 1 95 45 SER B C 1
ATOM 1517 O O . SER B 1 45 ? -8.039 7.238 12.18 1 95 45 SER B O 1
ATOM 1519 N N . PHE B 1 46 ? -7.598 5.957 10.352 1 94.38 46 PHE B N 1
ATOM 1520 C CA . PHE B 1 46 ? -6.617 5.102 11.016 1 94.38 46 PHE B CA 1
ATOM 1521 C C . PHE B 1 46 ? -5.285 5.137 10.273 1 94.38 46 PHE B C 1
ATOM 1523 O O . PHE B 1 46 ? -5.23 4.883 9.07 1 94.38 46 PHE B O 1
ATOM 1530 N N . MET B 1 47 ? -4.211 5.418 11.047 1 96.5 47 MET B N 1
ATOM 1531 C CA . MET B 1 47 ? -2.891 5.504 10.43 1 96.5 47 MET B CA 1
ATOM 1532 C C . MET B 1 47 ? -1.898 4.59 11.148 1 96.5 47 MET B C 1
ATOM 1534 O O . MET B 1 47 ? -1.885 4.52 12.375 1 96.5 47 MET B O 1
ATOM 1538 N N . VAL B 1 48 ? -1.132 3.891 10.383 1 95.81 48 VAL B N 1
ATOM 1539 C CA . VAL B 1 48 ? 0.057 3.203 10.875 1 95.81 48 VAL B CA 1
ATOM 1540 C C . VAL B 1 48 ? 1.31 3.865 10.305 1 95.81 48 VAL B C 1
ATOM 1542 O O . VAL B 1 48 ? 1.514 3.877 9.086 1 95.81 48 VAL B O 1
ATOM 1545 N N . TRP B 1 49 ? 2.105 4.449 11.148 1 97.12 49 TRP B N 1
ATOM 1546 C CA . TRP B 1 49 ? 3.361 5.09 10.781 1 97.12 49 TRP B CA 1
ATOM 1547 C C . TRP B 1 49 ? 4.555 4.301 11.305 1 97.12 49 TRP B C 1
ATOM 1549 O O . TRP B 1 49 ? 4.875 4.371 12.492 1 97.12 49 TRP B O 1
ATOM 1559 N N . ASN B 1 50 ? 5.219 3.607 10.422 1 94.62 50 ASN B N 1
ATOM 1560 C CA . ASN B 1 50 ? 6.355 2.762 10.781 1 94.62 50 ASN B CA 1
ATOM 1561 C C . ASN B 1 50 ? 6.02 1.841 11.953 1 94.62 50 ASN B C 1
ATOM 1563 O O . ASN B 1 50 ? 6.793 1.741 12.906 1 94.62 50 ASN B O 1
ATOM 1567 N N . GLY B 1 51 ? 4.855 1.26 11.828 1 91 51 GLY B N 1
ATOM 1568 C CA . GLY B 1 51 ? 4.461 0.266 12.812 1 91 51 GLY B CA 1
ATOM 1569 C C . GLY B 1 51 ? 3.719 0.859 13.992 1 91 51 GLY B C 1
ATOM 1570 O O . GLY B 1 51 ? 3.213 0.126 14.844 1 91 51 GLY B O 1
ATOM 1571 N N . HIS B 1 52 ? 3.66 2.176 14.102 1 92.88 52 HIS B N 1
ATOM 1572 C CA . HIS B 1 52 ? 2.963 2.842 15.195 1 92.88 52 HIS B CA 1
ATOM 1573 C C . HIS B 1 52 ? 1.598 3.355 14.75 1 92.88 52 HIS B C 1
ATOM 1575 O O . HIS B 1 52 ? 1.479 3.971 13.688 1 92.88 52 HIS B O 1
ATOM 1581 N N . THR B 1 53 ? 0.663 3.211 15.68 1 93.44 53 THR B N 1
ATOM 1582 C CA . THR B 1 53 ? -0.717 3.48 15.297 1 93.44 53 THR B CA 1
ATOM 1583 C C . THR B 1 53 ? -1.175 4.836 15.828 1 93.44 53 THR B C 1
ATOM 1585 O O . THR B 1 53 ? -0.815 5.223 16.938 1 93.44 53 THR B O 1
ATOM 1588 N N . HIS B 1 54 ? -1.966 5.57 15.031 1 95.88 54 HIS B N 1
ATOM 1589 C CA . HIS B 1 54 ? -2.674 6.797 15.383 1 95.88 54 HIS B CA 1
ATOM 1590 C C . HIS B 1 54 ? -4.105 6.773 14.852 1 95.88 54 HIS B C 1
ATOM 1592 O O . HIS B 1 54 ? -4.355 6.297 13.742 1 95.88 54 HIS B O 1
ATOM 1598 N N . THR B 1 55 ? -4.965 7.281 15.641 1 95.31 55 THR B N 1
ATOM 1599 C CA . THR B 1 55 ? -6.359 7.305 15.211 1 95.31 55 THR B CA 1
ATOM 1600 C C . THR B 1 55 ? -6.945 8.703 15.352 1 95.31 55 THR B C 1
ATOM 1602 O O . THR B 1 55 ? -6.672 9.406 16.328 1 95.31 55 THR B O 1
ATOM 1605 N N . GLY B 1 56 ? -7.715 9.023 14.32 1 96.81 56 GLY B N 1
ATOM 1606 C CA . GLY B 1 56 ? -8.43 10.281 14.398 1 96.81 56 GLY B CA 1
ATOM 1607 C C . GLY B 1 56 ? -7.641 11.453 13.844 1 96.81 56 GLY B C 1
ATOM 1608 O O . GLY B 1 56 ? -6.418 11.508 13.984 1 96.81 56 GLY B O 1
ATOM 1609 N N . SER B 1 57 ? -8.391 12.352 13.297 1 98.06 57 SER B N 1
ATOM 1610 C CA . SER B 1 57 ? -7.812 13.5 12.602 1 98.06 57 SER B CA 1
ATOM 1611 C C . SER B 1 57 ? -6.906 14.305 13.531 1 98.06 57 SER B C 1
ATOM 1613 O O . SER B 1 57 ? -5.793 14.672 13.148 1 98.06 57 SER B O 1
ATOM 1615 N N . ALA B 1 58 ? -7.336 14.547 14.734 1 98.25 58 ALA B N 1
ATOM 1616 C CA . ALA B 1 58 ? -6.566 15.375 15.656 1 98.25 58 ALA B CA 1
ATOM 1617 C C . ALA B 1 58 ? -5.246 14.703 16.031 1 98.25 58 ALA B C 1
ATOM 1619 O O . ALA B 1 58 ? -4.188 15.336 15.969 1 98.25 58 ALA B O 1
ATOM 1620 N N . ASN B 1 59 ? -5.316 13.453 16.375 1 98.31 59 ASN B N 1
ATOM 1621 C CA . ASN B 1 59 ? -4.117 12.727 16.781 1 98.31 59 ASN B CA 1
ATOM 1622 C C . ASN B 1 59 ? -3.129 12.586 15.625 1 98.31 59 ASN B C 1
ATOM 1624 O O . ASN B 1 59 ? -1.919 12.727 15.82 1 98.31 59 ASN B O 1
ATOM 1628 N N . ILE B 1 60 ? -3.625 12.289 14.477 1 98.5 60 ILE B N 1
ATOM 1629 C CA . ILE B 1 60 ? -2.77 12.117 13.305 1 98.5 60 ILE B CA 1
ATOM 1630 C C . ILE B 1 60 ? -2.105 13.453 12.961 1 98.5 60 ILE B C 1
ATOM 1632 O O . ILE B 1 60 ? -0.895 13.508 12.734 1 98.5 60 ILE B O 1
ATOM 1636 N N . SER B 1 61 ? -2.883 14.508 12.969 1 98.25 61 SER B N 1
ATOM 1637 C CA . SER B 1 61 ? -2.34 15.828 12.688 1 98.25 61 SER B CA 1
ATOM 1638 C C . SER B 1 61 ? -1.277 16.219 13.711 1 98.25 61 SER B C 1
ATOM 1640 O O . SER B 1 61 ? -0.217 16.734 13.344 1 98.25 61 SER B O 1
ATOM 1642 N N . ASN B 1 62 ? -1.528 16 14.984 1 98.25 62 ASN B N 1
ATOM 1643 C CA . ASN B 1 62 ? -0.562 16.297 16.031 1 98.25 62 ASN B CA 1
ATOM 1644 C C . ASN B 1 62 ? 0.727 15.5 15.852 1 98.25 62 ASN B C 1
ATOM 1646 O O . ASN B 1 62 ? 1.82 16.016 16.094 1 98.25 62 ASN B O 1
ATOM 1650 N N . PHE B 1 63 ? 0.576 14.312 15.508 1 98.5 63 PHE B N 1
ATOM 1651 C CA . PHE B 1 63 ? 1.748 13.477 15.273 1 98.5 63 PHE B CA 1
ATOM 1652 C C . PHE B 1 63 ? 2.627 14.078 14.18 1 98.5 63 PHE B C 1
ATOM 1654 O O . PHE B 1 63 ? 3.834 14.25 14.375 1 98.5 63 PHE B O 1
ATOM 1661 N N . TYR B 1 64 ? 2.049 14.414 13.023 1 97.88 64 TYR B N 1
ATOM 1662 C CA . TYR B 1 64 ? 2.82 14.984 11.93 1 97.88 64 TYR B CA 1
ATOM 1663 C C . TYR B 1 64 ? 3.502 16.281 12.359 1 97.88 64 TYR B C 1
ATOM 1665 O O . TYR B 1 64 ? 4.625 16.562 11.938 1 97.88 64 TYR B O 1
ATOM 1673 N N . GLN B 1 65 ? 2.781 17.016 13.188 1 97.25 65 GLN B N 1
ATOM 1674 C CA . GLN B 1 65 ? 3.348 18.281 13.664 1 97.25 65 GLN B CA 1
ATOM 1675 C C . GLN B 1 65 ? 4.551 18.031 14.57 1 97.25 65 GLN B C 1
ATOM 1677 O O . GLN B 1 65 ? 5.402 18.906 14.727 1 97.25 65 GLN B O 1
ATOM 1682 N N . SER B 1 66 ? 4.633 16.906 15.141 1 96.88 66 SER B N 1
ATOM 1683 C CA . SER B 1 66 ? 5.723 16.594 16.062 1 96.88 66 SER B CA 1
ATOM 1684 C C . SER B 1 66 ? 6.973 16.156 15.297 1 96.88 66 SER B C 1
ATOM 1686 O O . SER B 1 66 ? 8.055 16.062 15.875 1 96.88 66 SER B O 1
ATOM 1688 N N . LEU B 1 67 ? 6.859 15.867 14.016 1 95.62 67 LEU B N 1
ATOM 1689 C CA . LEU B 1 67 ? 7.988 15.414 13.203 1 95.62 67 LEU B CA 1
ATOM 1690 C C . LEU B 1 67 ? 8.859 16.594 12.781 1 95.62 67 LEU B C 1
ATOM 1692 O O . LEU B 1 67 ? 8.359 17.719 12.625 1 95.62 67 LEU B O 1
ATOM 1696 N N . PRO B 1 68 ? 10.227 16.312 12.539 1 94 68 PRO B N 1
ATOM 1697 C CA . PRO B 1 68 ? 11.016 17.344 11.867 1 94 68 PRO B CA 1
ATOM 1698 C C . PRO B 1 68 ? 10.453 17.719 10.5 1 94 68 PRO B C 1
ATOM 1700 O O . PRO B 1 68 ? 9.688 16.953 9.906 1 94 68 PRO B O 1
ATOM 1703 N N . THR B 1 69 ? 10.859 18.922 10.039 1 94.62 69 THR B N 1
ATOM 1704 C CA . THR B 1 69 ? 10.484 19.297 8.68 1 94.62 69 THR B CA 1
ATOM 1705 C C . THR B 1 69 ? 10.961 18.266 7.672 1 94.62 69 THR B C 1
ATOM 1707 O O . THR B 1 69 ? 12 17.625 7.871 1 94.62 69 THR B O 1
ATOM 1710 N N . SER B 1 70 ? 10.234 18.094 6.699 1 96.25 70 SER B N 1
ATOM 1711 C CA . SER B 1 70 ? 10.531 17.062 5.711 1 96.25 70 SER B CA 1
ATOM 1712 C C . SER B 1 70 ? 10.406 17.594 4.289 1 96.25 70 SER B C 1
ATOM 1714 O O . SER B 1 70 ? 9.859 18.688 4.078 1 96.25 70 SER B O 1
ATOM 1716 N N . GLU B 1 71 ? 11 16.859 3.355 1 97.06 71 GLU B N 1
ATOM 1717 C CA . GLU B 1 71 ? 10.844 17.031 1.914 1 97.06 71 GLU B CA 1
ATOM 1718 C C . GLU B 1 71 ? 10.656 15.695 1.215 1 97.06 71 GLU B C 1
ATOM 1720 O O . GLU B 1 71 ? 11.578 14.875 1.162 1 97.06 71 GLU B O 1
ATOM 1725 N N . HIS B 1 72 ? 9.453 15.539 0.707 1 97.06 72 HIS B N 1
ATOM 1726 C CA . HIS B 1 72 ? 9.148 14.297 0.018 1 97.06 72 HIS B CA 1
ATOM 1727 C C . HIS B 1 72 ? 9.328 14.438 -1.49 1 97.06 72 HIS B C 1
ATOM 1729 O O . HIS B 1 72 ? 8.969 15.469 -2.066 1 97.06 72 HIS B O 1
ATOM 1735 N N . GLU B 1 73 ? 9.922 13.43 -2.068 1 96.88 73 GLU B N 1
ATOM 1736 C CA . GLU B 1 73 ? 9.945 13.227 -3.514 1 96.88 73 GLU B CA 1
ATOM 1737 C C . GLU B 1 73 ? 9.305 11.898 -3.895 1 96.88 73 GLU B C 1
ATOM 1739 O O . GLU B 1 73 ? 9.883 10.836 -3.65 1 96.88 73 GLU B O 1
ATOM 1744 N N . VAL B 1 74 ? 8.117 11.969 -4.496 1 96.75 74 VAL B N 1
ATOM 1745 C CA . VAL B 1 74 ? 7.41 10.766 -4.926 1 96.75 74 VAL B CA 1
ATOM 1746 C C . VAL B 1 74 ? 7.949 10.312 -6.281 1 96.75 74 VAL B C 1
ATOM 1748 O O . VAL B 1 74 ? 7.98 11.086 -7.238 1 96.75 74 VAL B O 1
ATOM 1751 N N . THR B 1 75 ? 8.398 9.055 -6.363 1 95.25 75 THR B N 1
ATOM 1752 C CA . THR B 1 75 ? 8.969 8.523 -7.598 1 95.25 75 THR B CA 1
ATOM 1753 C C . THR B 1 75 ? 7.957 7.656 -8.336 1 95.25 75 THR B C 1
ATOM 1755 O O . THR B 1 75 ? 8.086 7.438 -9.539 1 95.25 75 THR B O 1
ATOM 1758 N N . SER B 1 76 ? 7.047 7.109 -7.684 1 93.75 76 SER B N 1
ATOM 1759 C CA . SER B 1 76 ? 6.004 6.293 -8.297 1 93.75 76 SER B CA 1
ATOM 1760 C C . SER B 1 76 ? 4.723 6.328 -7.469 1 93.75 76 SER B C 1
ATOM 1762 O O . SER B 1 76 ? 4.77 6.449 -6.246 1 93.75 76 SER B O 1
ATOM 1764 N N . PHE B 1 77 ? 3.594 6.281 -8.148 1 94.94 77 PHE B N 1
ATOM 1765 C CA . PHE B 1 77 ? 2.316 6.086 -7.469 1 94.94 77 PHE B CA 1
ATOM 1766 C C . PHE B 1 77 ? 1.338 5.34 -8.367 1 94.94 77 PHE B C 1
ATOM 1768 O O . PHE B 1 77 ? 1.448 5.391 -9.594 1 94.94 77 PHE B O 1
ATOM 1775 N N . ASP B 1 78 ? 0.462 4.555 -7.73 1 95.12 78 ASP B N 1
ATOM 1776 C CA . ASP B 1 78 ? -0.657 3.854 -8.352 1 95.12 78 ASP B CA 1
ATOM 1777 C C . ASP B 1 78 ? -1.966 4.156 -7.625 1 95.12 78 ASP B C 1
ATOM 1779 O O . ASP B 1 78 ? -1.964 4.438 -6.426 1 95.12 78 ASP B O 1
ATOM 1783 N N . CYS B 1 79 ? -2.984 4.164 -8.414 1 93.88 79 CYS B N 1
ATOM 1784 C CA . CYS B 1 79 ? -4.309 4.281 -7.812 1 93.88 79 CYS B CA 1
ATOM 1785 C C . CYS B 1 79 ? -5.281 3.291 -8.438 1 93.88 79 CYS B C 1
ATOM 1787 O O . CYS B 1 79 ? -5.207 3.01 -9.633 1 93.88 79 CYS B O 1
ATOM 1789 N N . GLN B 1 80 ? -6.074 2.729 -7.676 1 91.19 80 GLN B N 1
ATOM 1790 C CA . GLN B 1 80 ? -7.035 1.742 -8.164 1 91.19 80 GLN B CA 1
ATOM 1791 C C . GLN B 1 80 ? -8.359 1.842 -7.402 1 91.19 80 GLN B C 1
ATOM 1793 O O . GLN B 1 80 ? -8.367 2.018 -6.184 1 91.19 80 GLN B O 1
ATOM 1798 N N . PRO B 1 81 ? -9.445 1.857 -8.195 1 89.5 81 PRO B N 1
ATOM 1799 C CA . PRO B 1 81 ? -10.742 1.821 -7.508 1 89.5 81 PRO B CA 1
ATOM 1800 C C . PRO B 1 81 ? -10.953 0.534 -6.711 1 89.5 81 PRO B C 1
ATOM 1802 O O . PRO B 1 81 ? -10.43 -0.518 -7.082 1 89.5 81 PRO B O 1
ATOM 1805 N N . LEU B 1 82 ? -11.555 0.697 -5.559 1 85.69 82 LEU B N 1
ATOM 1806 C CA . LEU B 1 82 ? -11.93 -0.477 -4.781 1 85.69 82 LEU B CA 1
ATOM 1807 C C . LEU B 1 82 ? -13.414 -0.792 -4.957 1 85.69 82 LEU B C 1
ATOM 1809 O O . LEU B 1 82 ? -14.234 0.119 -5.109 1 85.69 82 LEU B O 1
ATOM 1813 N N . ASN B 1 83 ? -13.75 -2.133 -5.422 1 68.06 83 ASN B N 1
ATOM 1814 C CA . ASN B 1 83 ? -15.125 -2.525 -5.719 1 68.06 83 ASN B CA 1
ATOM 1815 C C . ASN B 1 83 ? -15.828 -3.074 -4.48 1 68.06 83 ASN B C 1
ATOM 1817 O O . ASN B 1 83 ? -15.508 -4.168 -4.012 1 68.06 83 ASN B O 1
ATOM 1821 N N . ASP B 1 84 ? -16.188 -2.291 -3.609 1 58.28 84 ASP B N 1
ATOM 1822 C CA . ASP B 1 84 ? -16.734 -3.062 -2.5 1 58.28 84 ASP B CA 1
ATOM 1823 C C . ASP B 1 84 ? -18.266 -3.195 -2.625 1 58.28 84 ASP B C 1
ATOM 1825 O O . ASP B 1 84 ? -18.938 -3.572 -1.665 1 58.28 84 ASP B O 1
ATOM 1829 N N . GLY B 1 85 ? -18.641 -3.094 -3.922 1 56.06 85 GLY B N 1
ATOM 1830 C CA . GLY B 1 85 ? -20.094 -3.186 -4.012 1 56.06 85 GLY B CA 1
ATOM 1831 C C . GLY B 1 85 ? -20.812 -2.109 -3.217 1 56.06 85 GLY B C 1
ATOM 1832 O O . GLY B 1 85 ? -22.031 -2.07 -3.186 1 56.06 85 GLY B O 1
ATOM 1833 N N . ARG B 1 86 ? -20.094 -1.363 -2.572 1 55.53 86 ARG B N 1
ATOM 1834 C CA . ARG B 1 86 ? -20.688 -0.338 -1.727 1 55.53 86 ARG B CA 1
ATOM 1835 C C . ARG B 1 86 ? -21.016 0.918 -2.531 1 55.53 86 ARG B C 1
ATOM 1837 O O . ARG B 1 86 ? -20.562 1.067 -3.666 1 55.53 86 ARG B O 1
ATOM 1844 N N . ASP B 1 87 ? -21.844 1.627 -1.874 1 58 87 ASP B N 1
ATOM 1845 C CA . ASP B 1 87 ? -22.266 2.922 -2.402 1 58 87 ASP B CA 1
ATOM 1846 C C . ASP B 1 87 ? -21.109 3.918 -2.396 1 58 87 ASP B C 1
ATOM 1848 O O . ASP B 1 87 ? -21.031 4.781 -3.271 1 58 87 ASP B O 1
ATOM 1852 N N . GLN B 1 88 ? -20.219 3.697 -1.454 1 66.44 88 GLN B N 1
ATOM 1853 C CA . GLN B 1 88 ? -19.172 4.703 -1.358 1 66.44 88 GLN B CA 1
ATOM 1854 C C . GLN B 1 88 ? -17.938 4.301 -2.178 1 66.44 88 GLN B C 1
ATOM 1856 O O . GLN B 1 88 ? -17.438 3.188 -2.037 1 66.44 88 GLN B O 1
ATOM 1861 N N . THR B 1 89 ? -17.578 5.234 -2.996 1 81.62 89 THR B N 1
ATOM 1862 C CA . THR B 1 89 ? -16.422 5.023 -3.859 1 81.62 89 THR B CA 1
ATOM 1863 C C . THR B 1 89 ? -15.125 5.062 -3.049 1 81.62 89 THR B C 1
ATOM 1865 O O . THR B 1 89 ? -14.906 5.984 -2.26 1 81.62 89 THR B O 1
ATOM 1868 N N . GLN B 1 90 ? -14.422 4.004 -3.035 1 89.69 90 GLN B N 1
ATOM 1869 C CA . GLN B 1 90 ? -13.109 3.936 -2.389 1 89.69 90 GLN B CA 1
ATOM 1870 C C . GLN B 1 90 ? -12 3.744 -3.416 1 89.69 90 GLN B C 1
ATOM 1872 O O . GLN B 1 90 ? -12.203 3.09 -4.441 1 89.69 90 GLN B O 1
ATOM 1877 N N . VAL B 1 91 ? -10.836 4.367 -3.109 1 93.25 91 VAL B N 1
ATOM 1878 C CA . VAL B 1 91 ? -9.672 4.262 -3.977 1 93.25 91 VAL B CA 1
ATOM 1879 C C . VAL B 1 91 ? -8.445 3.879 -3.146 1 93.25 91 VAL B C 1
ATOM 1881 O O . VAL B 1 91 ? -8.188 4.473 -2.096 1 93.25 91 VAL B O 1
ATOM 1884 N N . LEU B 1 92 ? -7.75 2.85 -3.539 1 95.56 92 LEU B N 1
ATOM 1885 C CA . LEU B 1 92 ? -6.422 2.568 -3.002 1 95.56 92 LEU B CA 1
ATOM 1886 C C . LEU B 1 92 ? -5.359 3.391 -3.723 1 95.56 92 LEU B C 1
ATOM 1888 O O . LEU B 1 92 ? -5.258 3.344 -4.949 1 95.56 92 LEU B O 1
ATOM 1892 N N . VAL B 1 93 ? -4.613 4.148 -3.014 1 97 93 VAL B N 1
ATOM 1893 C CA . VAL B 1 93 ? -3.467 4.883 -3.541 1 97 93 VAL B CA 1
ATOM 1894 C C . VAL B 1 93 ? -2.18 4.328 -2.936 1 97 93 VAL B C 1
ATOM 1896 O O . VAL B 1 93 ? -2.064 4.203 -1.713 1 97 93 VAL B O 1
ATOM 1899 N N . SER B 1 94 ? -1.258 3.93 -3.729 1 96.5 94 SER B N 1
ATOM 1900 C CA . SER B 1 94 ? 0.064 3.475 -3.307 1 96.5 94 SER B CA 1
ATOM 1901 C C . SER B 1 94 ? 1.16 4.383 -3.854 1 96.5 94 SER B C 1
ATOM 1903 O O . SER B 1 94 ? 1.214 4.648 -5.055 1 96.5 94 SER B O 1
ATOM 1905 N N . CYS B 1 95 ? 2.008 4.859 -2.973 1 96.94 95 CYS B N 1
ATOM 1906 C CA . CYS B 1 95 ? 3.082 5.77 -3.346 1 96.94 95 CYS B CA 1
ATOM 1907 C C . CYS B 1 95 ? 4.434 5.246 -2.873 1 96.94 95 CYS B C 1
ATOM 1909 O O . CYS B 1 95 ? 4.523 4.609 -1.821 1 96.94 95 CYS B O 1
ATOM 1911 N N . SER B 1 96 ? 5.453 5.547 -3.619 1 95.88 96 SER B N 1
ATOM 1912 C CA . SER B 1 96 ? 6.84 5.301 -3.232 1 95.88 96 SER B CA 1
ATOM 1913 C C . SER B 1 96 ? 7.734 6.477 -3.611 1 95.88 96 SER B C 1
ATOM 1915 O O . SER B 1 96 ? 7.43 7.219 -4.547 1 95.88 96 SER B O 1
ATOM 1917 N N . GLY B 1 97 ? 8.758 6.633 -2.826 1 96 97 GLY B N 1
ATOM 1918 C CA . GLY B 1 97 ? 9.719 7.695 -3.084 1 96 97 GLY B CA 1
ATOM 1919 C C . GLY B 1 97 ? 10.781 7.812 -2.01 1 96 97 GLY B C 1
ATOM 1920 O O . GLY B 1 97 ? 11.148 6.816 -1.383 1 96 97 GLY B O 1
ATOM 1921 N N . GLN B 1 98 ? 11.297 9.086 -1.964 1 96.12 98 GLN B N 1
ATOM 1922 C CA . GLN B 1 98 ? 12.297 9.398 -0.952 1 96.12 98 GLN B CA 1
ATOM 1923 C C . GLN B 1 98 ? 11.867 10.586 -0.097 1 96.12 98 GLN B C 1
ATOM 1925 O O . GLN B 1 98 ? 11.156 11.469 -0.568 1 96.12 98 GLN B O 1
ATOM 1930 N N . VAL B 1 99 ? 12.352 10.539 1.125 1 95.94 99 VAL B N 1
ATOM 1931 C CA . VAL B 1 99 ? 12.055 11.656 2.018 1 95.94 99 VAL B CA 1
ATOM 1932 C C . VAL B 1 99 ? 13.32 12.07 2.764 1 95.94 99 VAL B C 1
ATOM 1934 O O . VAL B 1 99 ? 14.125 11.227 3.162 1 95.94 99 VAL B O 1
ATOM 1937 N N . LEU B 1 100 ? 13.492 13.414 2.904 1 95.69 100 LEU B N 1
ATOM 1938 C CA . LEU B 1 100 ? 14.5 14.023 3.766 1 95.69 100 LEU B CA 1
ATOM 1939 C C . LEU B 1 100 ? 13.852 14.656 4.992 1 95.69 100 LEU B C 1
ATOM 1941 O O . LEU B 1 100 ? 12.805 15.289 4.887 1 95.69 100 LEU B O 1
ATOM 1945 N N . PHE B 1 101 ? 14.453 14.383 6.07 1 93.75 101 PHE B N 1
ATOM 1946 C CA . PHE B 1 101 ? 14.031 15.086 7.281 1 93.75 101 PHE B CA 1
ATOM 1947 C C . PHE B 1 101 ? 15.117 16.062 7.742 1 93.75 101 PHE B C 1
ATOM 1949 O O . PHE B 1 101 ? 16.312 15.773 7.621 1 93.75 101 PHE B O 1
ATOM 1956 N N . ASP B 1 102 ? 14.625 17.156 8.273 1 88.62 102 ASP B N 1
ATOM 1957 C CA . ASP B 1 102 ? 15.555 18.125 8.836 1 88.62 102 ASP B CA 1
ATOM 1958 C C . ASP B 1 102 ? 16.219 17.594 10.102 1 88.62 102 ASP B C 1
ATOM 1960 O O . ASP B 1 102 ? 15.602 16.844 10.859 1 88.62 102 ASP B O 1
ATOM 1964 N N . THR B 1 103 ? 17.5 17.766 10.172 1 75.31 103 THR B N 1
ATOM 1965 C CA . THR B 1 103 ? 18.25 17.469 11.391 1 75.31 103 THR B CA 1
ATOM 1966 C C . THR B 1 103 ? 18.266 18.688 12.32 1 75.31 103 THR B C 1
ATOM 1968 O O . THR B 1 103 ? 18.25 19.828 11.867 1 75.31 103 THR B O 1
ATOM 1971 N N . PRO B 1 104 ? 17.766 18.484 13.602 1 59.84 104 PRO B N 1
ATOM 1972 C CA . PRO B 1 104 ? 17.859 19.625 14.508 1 59.84 104 PRO B CA 1
ATOM 1973 C C . PRO B 1 104 ? 19.234 20.281 14.492 1 59.84 104 PRO B C 1
ATOM 1975 O O . PRO B 1 104 ? 20.266 19.594 14.5 1 59.84 104 PRO B O 1
ATOM 1978 N N . THR B 1 105 ? 19.5 21.219 13.719 1 53.47 105 THR B N 1
ATOM 1979 C CA . THR B 1 105 ? 20.75 21.922 13.969 1 53.47 105 THR B CA 1
ATOM 1980 C C . THR B 1 105 ? 20.672 22.734 15.25 1 53.47 105 THR B C 1
ATOM 1982 O O . THR B 1 105 ? 19.734 23.5 15.445 1 53.47 105 THR B O 1
ATOM 1985 N N . GLU B 1 106 ? 21.141 22.219 16.391 1 50.09 106 GLU B N 1
ATOM 1986 C CA . GLU B 1 106 ? 21.172 22.953 17.641 1 50.09 106 GLU B CA 1
ATOM 1987 C C . GLU B 1 106 ? 21.156 24.469 17.391 1 50.09 106 GLU B C 1
ATOM 1989 O O . GLU B 1 106 ? 20.438 25.203 18.062 1 50.09 106 GLU B O 1
ATOM 1994 N N . GLY B 1 107 ? 22.328 25.109 17.109 1 47.28 107 GLY B N 1
ATOM 1995 C CA . GLY B 1 107 ? 22.844 26.453 17.281 1 47.28 107 GLY B CA 1
ATOM 1996 C C . GLY B 1 107 ? 22.25 27.453 16.312 1 47.28 107 GLY B C 1
ATOM 1997 O O . GLY B 1 107 ? 22.578 28.641 16.359 1 47.28 107 GLY B O 1
ATOM 1998 N N . VAL B 1 108 ? 21.969 27.172 15.094 1 46.09 108 VAL B N 1
ATOM 1999 C CA . VAL B 1 108 ? 21.828 28.281 14.156 1 46.09 108 VAL B CA 1
ATOM 2000 C C . VAL B 1 108 ? 20.406 28.812 14.172 1 46.09 108 VAL B C 1
ATOM 2002 O O . VAL B 1 108 ? 19.531 28.281 13.484 1 46.09 108 VAL B O 1
ATOM 2005 N N . ALA B 1 109 ? 19.812 29.125 15.281 1 42.22 109 ALA B N 1
ATOM 2006 C CA . ALA B 1 109 ? 18.547 29.812 15.461 1 42.22 109 ALA B CA 1
ATOM 2007 C C . ALA B 1 109 ? 18.406 30.984 14.492 1 42.22 109 ALA B C 1
ATOM 2009 O O . ALA B 1 109 ? 17.312 31.484 14.266 1 42.22 109 ALA B O 1
ATOM 2010 N N . GLY B 1 110 ? 19.281 31.953 14.43 1 43.62 110 GLY B N 1
ATOM 2011 C CA . GLY B 1 110 ? 19.125 33.312 13.953 1 43.62 110 GLY B CA 1
ATOM 2012 C C . GLY B 1 110 ? 18.641 33.406 12.516 1 43.62 110 GLY B C 1
ATOM 2013 O O . GLY B 1 110 ? 18 34.375 12.125 1 43.62 110 GLY B O 1
ATOM 2014 N N . MET B 1 111 ? 19.562 33.188 11.469 1 39.91 111 MET B N 1
ATOM 2015 C CA . MET B 1 111 ? 19.266 33.562 10.086 1 39.91 111 MET B CA 1
ATOM 2016 C C . MET B 1 111 ? 18.172 32.688 9.516 1 39.91 111 MET B C 1
ATOM 2018 O O . MET B 1 111 ? 17.969 31.547 9.977 1 39.91 111 MET B O 1
ATOM 2022 N N . GLY B 1 112 ? 16.984 33.219 8.719 1 44.97 112 GLY B N 1
ATOM 2023 C CA . GLY B 1 112 ? 16.125 32.5 7.793 1 44.97 112 GLY B CA 1
ATOM 2024 C C . GLY B 1 112 ? 16.641 31.141 7.395 1 44.97 112 GLY B C 1
ATOM 2025 O O . GLY B 1 112 ? 17.266 30.984 6.336 1 44.97 112 GLY B O 1
ATOM 2026 N N . GLY B 1 113 ? 17.156 30.359 8.172 1 47.44 113 GLY B N 1
ATOM 2027 C CA . GLY B 1 113 ? 18.047 29.234 7.977 1 47.44 113 GLY B CA 1
ATOM 2028 C C . GLY B 1 113 ? 17.484 28.172 7.043 1 47.44 113 GLY B C 1
ATOM 2029 O O . GLY B 1 113 ? 16.281 27.859 7.102 1 47.44 113 GLY B O 1
ATOM 2030 N N . ALA B 1 114 ? 18.031 27.953 5.871 1 48.88 114 ALA B N 1
ATOM 2031 C CA . ALA B 1 114 ? 17.844 26.859 4.922 1 48.88 114 ALA B CA 1
ATOM 2032 C C . ALA B 1 114 ? 17.594 25.547 5.648 1 48.88 114 ALA B C 1
ATOM 2034 O O . ALA B 1 114 ? 18.172 25.297 6.707 1 48.88 114 ALA B O 1
ATOM 2035 N N . SER B 1 115 ? 16.281 25.062 5.676 1 61.19 115 SER B N 1
ATOM 2036 C CA . SER B 1 115 ? 16.125 23.672 6.07 1 61.19 115 SER B CA 1
ATOM 2037 C C . SER B 1 115 ? 17.406 22.891 5.832 1 61.19 115 SER B C 1
ATOM 2039 O O . SER B 1 115 ? 18.109 23.109 4.844 1 61.19 115 SER B O 1
ATOM 2041 N N . ASN B 1 116 ? 18.125 22.484 6.828 1 67.31 116 ASN B N 1
ATOM 2042 C CA . ASN B 1 116 ? 19.328 21.656 6.734 1 67.31 116 ASN B CA 1
ATOM 2043 C C . ASN B 1 116 ? 18.984 20.188 6.496 1 67.31 116 ASN B C 1
ATOM 2045 O O . ASN B 1 116 ? 19.281 19.344 7.332 1 67.31 116 ASN B O 1
ATOM 2049 N N . PHE B 1 117 ? 18.266 20.047 5.379 1 69.19 117 PHE B N 1
ATOM 2050 C CA . PHE B 1 117 ? 18 18.656 5.055 1 69.19 117 PHE B CA 1
ATOM 2051 C C . PHE B 1 117 ? 19.297 17.875 4.895 1 69.19 117 PHE B C 1
ATOM 2053 O O . PHE B 1 117 ? 20.234 18.344 4.262 1 69.19 117 PHE B O 1
ATOM 2060 N N . GLY B 1 118 ? 19.516 16.859 5.715 1 65.94 118 GLY B N 1
ATOM 2061 C CA . GLY B 1 118 ? 20.656 15.984 5.492 1 65.94 118 GLY B CA 1
ATOM 2062 C C . GLY B 1 118 ? 20.703 15.414 4.09 1 65.94 118 GLY B C 1
ATOM 2063 O O . GLY B 1 118 ? 19.812 15.68 3.273 1 65.94 118 GLY B O 1
ATOM 2064 N N . SER B 1 119 ? 21.859 14.898 3.691 1 72.5 119 SER B N 1
ATOM 2065 C CA . SER B 1 119 ? 22.125 14.375 2.354 1 72.5 119 SER B CA 1
ATOM 2066 C C . SER B 1 119 ? 21.719 12.906 2.242 1 72.5 119 SER B C 1
ATOM 2068 O O . SER B 1 119 ? 22 12.25 1.241 1 72.5 119 SER B O 1
ATOM 2070 N N . ASN B 1 120 ? 20.953 12.477 3.318 1 87.5 120 ASN B N 1
ATOM 2071 C CA . ASN B 1 120 ? 20.656 11.055 3.189 1 87.5 120 ASN B CA 1
ATOM 2072 C C . ASN B 1 120 ? 19.156 10.789 3.1 1 87.5 120 ASN B C 1
ATOM 2074 O O . ASN B 1 120 ? 18.516 10.531 4.113 1 87.5 120 ASN B O 1
ATOM 2078 N N . PRO B 1 121 ? 18.656 10.891 1.924 1 91.88 121 PRO B N 1
ATOM 2079 C CA . PRO B 1 121 ? 17.234 10.555 1.765 1 91.88 121 PRO B CA 1
ATOM 2080 C C . PRO B 1 121 ? 16.922 9.102 2.121 1 91.88 121 PRO B C 1
ATOM 2082 O O . PRO B 1 121 ? 17.797 8.234 1.979 1 91.88 121 PRO B O 1
ATOM 2085 N N . THR B 1 122 ? 15.773 8.914 2.695 1 93.31 122 THR B N 1
ATOM 2086 C CA . THR B 1 122 ? 15.297 7.574 3.033 1 93.31 122 THR B CA 1
ATOM 2087 C C . THR B 1 122 ? 14.148 7.16 2.117 1 93.31 122 THR B C 1
ATOM 2089 O O . THR B 1 122 ? 13.258 7.965 1.836 1 93.31 122 THR B O 1
ATOM 2092 N N . ASN B 1 123 ? 14.242 5.922 1.627 1 94.62 123 ASN B N 1
ATOM 2093 C CA . ASN B 1 123 ? 13.125 5.398 0.84 1 94.62 123 ASN B CA 1
ATOM 2094 C C . ASN B 1 123 ? 11.898 5.152 1.706 1 94.62 123 ASN B C 1
ATOM 2096 O O . ASN B 1 123 ? 12.016 4.719 2.854 1 94.62 123 ASN B O 1
ATOM 2100 N N . PHE B 1 124 ? 10.734 5.477 1.08 1 96 124 PHE B N 1
ATOM 2101 C CA . PHE B 1 124 ? 9.5 5.207 1.806 1 96 124 PHE B CA 1
ATOM 2102 C C . PHE B 1 124 ? 8.438 4.641 0.873 1 96 124 PHE B C 1
ATOM 2104 O O . PHE B 1 124 ? 8.547 4.762 -0.349 1 96 124 PHE B O 1
ATOM 2111 N N . HIS B 1 125 ? 7.516 3.934 1.406 1 96.06 125 HIS B N 1
ATOM 2112 C CA . HIS B 1 125 ? 6.25 3.574 0.778 1 96.06 125 HIS B CA 1
ATOM 2113 C C . HIS B 1 125 ? 5.066 3.984 1.648 1 96.06 125 HIS B C 1
ATOM 2115 O O . HIS B 1 125 ? 5.137 3.902 2.877 1 96.06 125 HIS B O 1
ATOM 2121 N N . GLN B 1 126 ? 4.031 4.434 0.998 1 97.38 126 GLN B N 1
ATOM 2122 C CA . GLN B 1 126 ? 2.824 4.82 1.721 1 97.38 126 GLN B CA 1
ATOM 2123 C C . GLN B 1 126 ? 1.569 4.43 0.944 1 97.38 126 GLN B C 1
ATOM 2125 O O . GLN B 1 126 ? 1.491 4.645 -0.268 1 97.38 126 GLN B O 1
ATOM 2130 N N . SER B 1 127 ? 0.601 3.803 1.622 1 97.56 127 SER B N 1
ATOM 2131 C CA . SER B 1 127 ? -0.673 3.41 1.029 1 97.56 127 SER B CA 1
ATOM 2132 C C . SER B 1 127 ? -1.842 4.105 1.719 1 97.56 127 SER B C 1
ATOM 2134 O O . SER B 1 127 ? -1.89 4.18 2.949 1 97.56 127 SER B O 1
ATOM 2136 N N . PHE B 1 128 ? -2.756 4.578 0.899 1 97.38 128 PHE B N 1
ATOM 2137 C CA . PHE B 1 128 ? -3.961 5.23 1.392 1 97.38 128 PHE B CA 1
ATOM 2138 C C . PHE B 1 128 ? -5.211 4.512 0.893 1 97.38 128 PHE B C 1
ATOM 2140 O O . PHE B 1 128 ? -5.262 4.074 -0.259 1 97.38 128 PHE B O 1
ATOM 2147 N N . ILE B 1 129 ? -6.164 4.441 1.748 1 94.94 129 ILE B N 1
ATOM 2148 C CA . ILE B 1 129 ? -7.535 4.211 1.296 1 94.94 129 ILE B CA 1
ATOM 2149 C C . ILE B 1 129 ? -8.328 5.508 1.378 1 94.94 129 ILE B C 1
ATOM 2151 O O . ILE B 1 129 ? -8.531 6.051 2.467 1 94.94 129 ILE B O 1
ATOM 2155 N N . LEU B 1 130 ? -8.719 5.961 0.217 1 94.81 130 LEU B N 1
ATOM 2156 C CA . LEU B 1 130 ? -9.531 7.172 0.141 1 94.81 130 LEU B CA 1
ATOM 2157 C C . LEU B 1 130 ? -11.016 6.828 0.032 1 94.81 130 LEU B C 1
ATOM 2159 O O . LEU B 1 130 ? -11.391 5.891 -0.678 1 94.81 130 LEU B O 1
ATOM 2163 N N . VAL B 1 131 ? -11.742 7.625 0.701 1 91.56 131 VAL B N 1
ATOM 2164 C CA . VAL B 1 131 ? -13.195 7.512 0.618 1 91.56 131 VAL B CA 1
ATOM 2165 C C . VAL B 1 131 ? -13.789 8.82 0.091 1 91.56 131 VAL B C 1
ATOM 2167 O O . VAL B 1 131 ? -13.445 9.898 0.578 1 91.56 131 VAL B O 1
ATOM 2170 N N . LYS B 1 132 ? -14.625 8.586 -0.807 1 89.25 132 LYS B N 1
ATOM 2171 C CA . LYS B 1 132 ? -15.227 9.766 -1.419 1 89.25 132 LYS B CA 1
ATOM 2172 C C . LYS B 1 132 ? -16.469 10.203 -0.651 1 89.25 132 LYS B C 1
ATOM 2174 O O . LYS B 1 132 ? -17.344 9.391 -0.348 1 89.25 132 LYS B O 1
ATOM 2179 N N . HIS B 1 133 ? -16.5 11.461 -0.31 1 84.06 133 HIS B N 1
ATOM 2180 C CA . HIS B 1 133 ? -17.688 12.188 0.124 1 84.06 133 HIS B CA 1
ATOM 2181 C C . HIS B 1 133 ? -18.156 13.164 -0.948 1 84.06 133 HIS B C 1
ATOM 2183 O O . HIS B 1 133 ? -17.469 13.383 -1.942 1 84.06 133 HIS B O 1
ATOM 2189 N N . PRO B 1 134 ? -19.328 13.617 -0.915 1 82.12 134 PRO B N 1
ATOM 2190 C CA . PRO B 1 134 ? -19.891 14.438 -1.996 1 82.12 134 PRO B CA 1
ATOM 2191 C C . PRO B 1 134 ? -18.906 15.5 -2.494 1 82.12 134 PRO B C 1
ATOM 2193 O O . PRO B 1 134 ? -18.781 15.703 -3.703 1 82.12 134 PRO B O 1
ATOM 2196 N N . GLU B 1 135 ? -18.172 16.203 -1.67 1 81.81 135 GLU B N 1
ATOM 2197 C CA . GLU B 1 135 ? -17.359 17.312 -2.154 1 81.81 135 GLU B CA 1
ATOM 2198 C C . GLU B 1 135 ? -15.898 17.141 -1.747 1 81.81 135 GLU B C 1
ATOM 2200 O O . GLU B 1 135 ? -15.086 18.047 -1.924 1 81.81 135 GLU B O 1
ATOM 2205 N N . TYR B 1 136 ? -15.602 16 -1.242 1 85.62 136 TYR B N 1
ATOM 2206 C CA . TYR B 1 136 ? -14.211 15.891 -0.813 1 85.62 136 TYR B CA 1
ATOM 2207 C C . TYR B 1 136 ? -13.828 14.43 -0.587 1 85.62 136 TYR B C 1
ATOM 2209 O O . TYR B 1 136 ? -14.695 13.555 -0.542 1 85.62 136 TYR B O 1
ATOM 2217 N N . TRP B 1 137 ? -12.555 14.195 -0.619 1 91.31 137 TRP B N 1
ATOM 2218 C CA . TRP B 1 137 ? -11.984 12.898 -0.264 1 91.31 137 TRP B CA 1
ATOM 2219 C C . TRP B 1 137 ? -11.391 12.93 1.142 1 91.31 137 TRP B C 1
ATOM 2221 O O . TRP B 1 137 ? -10.828 13.945 1.562 1 91.31 137 TRP B O 1
ATOM 2231 N N . LYS B 1 138 ? -11.602 11.836 1.839 1 95.25 138 LYS B N 1
ATOM 2232 C CA . LYS B 1 138 ? -10.922 11.648 3.121 1 95.25 138 LYS B CA 1
ATOM 2233 C C . LYS B 1 138 ? -10.109 10.367 3.135 1 95.25 138 LYS B C 1
ATOM 2235 O O . LYS B 1 138 ? -10.453 9.398 2.453 1 95.25 138 LYS B O 1
ATOM 2240 N N . ILE B 1 139 ? -9.062 10.445 3.904 1 96.81 139 ILE B N 1
ATOM 2241 C CA . ILE B 1 139 ? -8.273 9.242 4.148 1 96.81 139 ILE B CA 1
ATOM 2242 C C . ILE B 1 139 ? -8.938 8.406 5.238 1 96.81 139 ILE B C 1
ATOM 2244 O O . ILE B 1 139 ? -9.117 8.875 6.367 1 96.81 139 ILE B O 1
ATOM 2248 N N . ASP B 1 140 ? -9.305 7.262 4.879 1 94.5 140 ASP B N 1
ATOM 2249 C CA . ASP B 1 140 ? -9.852 6.332 5.867 1 94.5 140 ASP B CA 1
ATOM 2250 C C . ASP B 1 140 ? -8.742 5.527 6.535 1 94.5 140 ASP B C 1
ATOM 2252 O O . ASP B 1 140 ? -8.789 5.273 7.742 1 94.5 140 ASP B O 1
ATOM 2256 N N . SER B 1 141 ? -7.82 5.105 5.773 1 95.56 141 SER B N 1
ATOM 2257 C CA . SER B 1 141 ? -6.68 4.32 6.23 1 95.56 141 SER B CA 1
ATOM 2258 C C . SER B 1 141 ? -5.383 4.805 5.594 1 95.56 141 SER B C 1
ATOM 2260 O O . SER B 1 141 ? -5.352 5.121 4.402 1 95.56 141 SER B O 1
ATOM 2262 N N . ASP B 1 142 ? -4.367 4.957 6.422 1 98.06 142 ASP B N 1
ATOM 2263 C CA . ASP B 1 142 ? -3.053 5.461 6.039 1 98.06 142 ASP B CA 1
ATOM 2264 C C . ASP B 1 142 ? -1.94 4.582 6.605 1 98.06 142 ASP B C 1
ATOM 2266 O O . ASP B 1 142 ? -1.857 4.387 7.82 1 98.06 142 ASP B O 1
ATOM 2270 N N . CYS B 1 143 ? -1.11 4.039 5.734 1 97.56 143 CYS B N 1
ATOM 2271 C CA . CYS B 1 143 ? -0.001 3.193 6.164 1 97.56 143 CYS B CA 1
ATOM 2272 C C . CYS B 1 143 ? 1.314 3.676 5.562 1 97.56 143 CYS B C 1
ATOM 2274 O O . CYS B 1 143 ? 1.5 3.627 4.344 1 97.56 143 CYS B O 1
ATOM 2276 N N . PHE B 1 144 ? 2.232 4.168 6.371 1 97.94 144 PHE B N 1
ATOM 2277 C CA . PHE B 1 144 ? 3.537 4.672 5.965 1 97.94 144 PHE B CA 1
ATOM 2278 C C . PHE B 1 144 ? 4.656 3.793 6.512 1 97.94 144 PHE B C 1
ATOM 2280 O O . PHE B 1 144 ? 4.648 3.434 7.691 1 97.94 144 PHE B O 1
ATOM 2287 N N . ARG B 1 145 ? 5.625 3.426 5.652 1 96.5 145 ARG B N 1
ATOM 2288 C CA . ARG B 1 145 ? 6.789 2.648 6.062 1 96.5 145 ARG B CA 1
ATOM 2289 C C . ARG B 1 145 ? 8.055 3.141 5.363 1 96.5 145 ARG B C 1
ATOM 2291 O O . ARG B 1 145 ? 8.055 3.354 4.148 1 96.5 145 ARG B O 1
ATOM 2298 N N . PHE B 1 146 ? 9.094 3.35 6.23 1 94.88 146 PHE B N 1
ATOM 2299 C CA . PHE B 1 146 ? 10.414 3.531 5.637 1 94.88 146 PHE B CA 1
ATOM 2300 C C . PHE B 1 146 ? 10.914 2.229 5.023 1 94.88 146 PHE B C 1
ATOM 2302 O O . PHE B 1 146 ? 10.594 1.143 5.508 1 94.88 146 PHE B O 1
ATOM 2309 N N . GLN B 1 147 ? 11.531 2.375 3.902 1 88.38 147 GLN B N 1
ATOM 2310 C CA . GLN B 1 147 ? 12.211 1.223 3.316 1 88.38 147 GLN B CA 1
ATOM 2311 C C . GLN B 1 147 ? 13.727 1.325 3.498 1 88.38 147 GLN B C 1
ATOM 2313 O O . GLN B 1 147 ? 14.367 2.188 2.898 1 88.38 147 GLN B O 1
ATOM 2318 N N . GLU B 1 148 ? 14.188 0.703 4.535 1 74.5 148 GLU B N 1
ATOM 2319 C CA . GLU B 1 148 ? 15.633 0.738 4.734 1 74.5 148 GLU B CA 1
ATOM 2320 C C . GLU B 1 148 ? 16.328 -0.365 3.943 1 74.5 148 GLU B C 1
ATOM 2322 O O . GLU B 1 148 ? 15.797 -1.466 3.801 1 74.5 148 GLU B O 1
ATOM 2327 N N . LEU B 1 149 ? 17.172 -0.004 2.947 1 59.81 149 LEU B N 1
ATOM 2328 C CA . LEU B 1 149 ? 17.984 -0.993 2.248 1 59.81 149 LEU B CA 1
ATOM 2329 C C . LEU B 1 149 ? 18.891 -1.738 3.223 1 59.81 149 LEU B C 1
ATOM 2331 O O . LEU B 1 149 ? 19.281 -1.19 4.254 1 59.81 149 LEU B O 1
#

Sequence (298 aa):
MASSAEAFSVKILEACEAGETFVKEFYSTVDRRRNLLSGFYSDTSFMVWNGHTHTGSANISNFYQSLPTSEHEVTSFDCQPLNDGRDQTQVLVSCSGQVLFDTPTEGVAGMGGASNFGSNPTNFHQSFILVKHPEYWKIDSDCFRFQELMASSAEAFSVKILEACEAGETFVKEFYSTVDRRRNLLSGFYSDTSFMVWNGHTHTGSANISNFYQSLPTSEHEVTSFDCQPLNDGRDQTQVLVSCSGQVLFDTPTEGVAGMGGASNFGSNPTNFHQSFILVKHPEYWKIDSDCFRFQEL

Organism: Amphimedon queenslandica (NCBI:txid400682)

InterPro domains:
  IPR002075 Nuclear transport factor 2 domain [PF02136] (19-146)
  IPR018222 Nuclear transport factor 2, eukaryote [PS50177] (18-146)
  IPR018222 Nuclear transport factor 2, eukaryote [cd00780] (15-148)
  IPR032710 NTF2-like domain superfamily [SSF54427] (14-147)
  IPR045875 Nuclear transport factor 2 [PTHR12612] (14-147)

Solvent-accessible surface area (backbone atoms only — not comparable to full-atom values): 16074 Å² total; per-residue (Å²): 124,75,48,73,65,52,49,48,51,51,45,41,52,49,28,40,54,52,38,53,56,47,52,54,50,49,53,48,29,65,45,72,39,43,90,58,45,38,72,43,34,38,76,77,15,38,32,32,53,68,86,41,79,39,59,17,18,68,51,43,29,51,50,60,64,70,48,65,56,43,49,77,46,80,74,48,73,49,46,39,58,48,85,72,86,52,90,61,55,31,30,41,33,40,37,31,32,36,34,29,49,38,54,86,66,85,80,75,72,77,64,95,61,70,81,55,52,54,93,67,64,40,38,33,38,37,39,35,36,35,36,54,49,97,89,47,64,31,37,47,34,38,41,38,35,74,46,80,130,125,75,46,74,64,51,49,49,49,51,44,39,52,50,27,41,55,52,39,53,56,46,52,55,52,48,53,50,29,65,44,74,40,45,89,57,45,38,71,43,34,38,77,76,15,39,32,32,53,68,87,41,79,38,58,16,18,66,50,45,28,53,52,61,63,71,47,65,57,41,50,76,45,80,75,46,72,50,46,38,57,49,84,74,85,53,91,62,56,31,30,43,34,40,38,31,31,36,35,26,49,38,54,87,65,86,79,74,74,79,64,95,60,70,80,54,52,56,94,66,64,40,38,33,38,38,40,35,36,34,37,56,50,98,88,46,65,31,35,47,34,38,41,38,36,73,48,80,128

Secondary structure (DSSP, 8-state):
---HHHHHHHHHHHHHHHHHHHHHHHHHHHHH-GGGGGGGEEEEEEEEETTEEEESHHHHHHHHHHSPPEEEEEEEEEEEEE--SSSS-EEEEEEEEEEEEB---SS--SS-----B-S--EEEEEEEEEEEETTEEEEEEEEEEEE--/---HHHHHHHHHHHHHHHHHHHHHHHHHHHHH-GGGGGGGEEEEEEEEETTEEEESHHHHHHHHHHSPPEEEEEEEEEEEEE--SSSS-EEEEEEEEEEEEB---SS--SS-----B-S--EEEEEEEEEEEETTEEEEEEEEEEEE--

pLDDT: mean 86.51, std 15.79, range [39.56, 98.69]